Protein AF-A0A7S0L5G9-F1 (afdb_monomer_lite)

pLDDT: mean 94.6, std 4.9, range [65.31, 98.62]

Secondary structure (DSSP, 8-state):
---S-TTT---SS-BS-EE-----SSTTTTTHHHHHHHHHHHTBSSTT-GGGEESSEEEEEEEEEEEHHHHHS-TTS--GGG--S-EEEETT-TTEEESS--EEEEEEETT-TT---SEEE-SSS-EEEEPPHHHHHHHHHHHHHHHHHTT--HHHHHHHHHHHHTEE-EEEEEEEEE-SSS-EEESS-TTS-----SSEEEE-B-SSSPEE--TT-EEEEEEEEEE-SSTTSPPEEEEEEEEE--

Foldseek 3Di:
DDDDQPLPDADPDAAQADEDDQQAQFGCQSLLLVNLLSSLVGHHPQLQDLRRYVLQWKWKKKFFKQALCLAVAAPPRDFCVPDPFFDWAQLQPLRIFGQFFIDTQAITGSNDPPRDQFFKDRNDFKDKTFGAPVRLVVQLVSQLVVCVVVPHDNVCSNVSSNQRSQWGFFMWMGMKTHRDPPDIDDSADNRSHRDHDPHTTTGDGQDSGTDGHDGGKMKIKTKMWGGHNDSPGGIDIDIDIDIDDD

Sequence (246 aa):
VLEGFSTAISLEEKADLVLAEIVGSVASEEGLYATLRDAQARLVKRPHDPSSYIPRGCQTLAAPASYALHYSLGPPAYDWSKLKEPLRLNCRDQTAALLADPLLIEDISFSSPDLPASGRFAPSGALAFTVSGERVSANAALYRRELLKEGAPIAEARATSEGAASSFSGLALWPRLILDDELAVESRGRLGEAEKSHWQTVLPLMAERPVQVGAGDLIRVEPLVELGERVSAPAKYSLTGVISSR

Radius of gyration: 20.21 Å; chains: 1; bounding box: 46×37×63 Å

Structure (mmCIF, N/CA/C/O backbone):
data_AF-A0A7S0L5G9-F1
#
_entry.id   AF-A0A7S0L5G9-F1
#
loop_
_atom_site.group_PDB
_atom_site.id
_atom_site.type_symbol
_atom_site.label_atom_id
_atom_site.label_alt_id
_atom_site.label_comp_id
_atom_site.label_asym_id
_atom_site.label_entity_id
_atom_site.label_seq_id
_atom_site.pdbx_PDB_ins_code
_atom_site.Cartn_x
_atom_site.Cartn_y
_atom_site.Cartn_z
_atom_site.occupancy
_atom_site.B_iso_or_equiv
_atom_site.auth_seq_id
_atom_site.auth_comp_id
_atom_site.auth_asym_id
_atom_site.auth_atom_id
_atom_site.pdbx_PDB_model_num
ATOM 1 N N . VAL A 1 1 ? 1.893 4.959 34.031 1.00 90.12 1 VAL A N 1
ATOM 2 C CA . VAL A 1 1 ? 2.242 4.017 32.943 1.00 90.12 1 VAL A CA 1
ATOM 3 C C . VAL A 1 1 ? 1.645 2.676 33.315 1.00 90.12 1 VAL A C 1
ATOM 5 O O . VAL A 1 1 ? 1.801 2.285 34.463 1.00 90.12 1 VAL A O 1
ATOM 8 N N . LEU A 1 2 ? 0.910 2.043 32.402 1.00 93.75 2 LEU A N 1
ATOM 9 C CA . LEU A 1 2 ? 0.406 0.679 32.565 1.00 93.75 2 LEU A CA 1
ATOM 10 C C . LEU A 1 2 ? 1.235 -0.216 31.644 1.00 93.75 2 LEU A C 1
ATOM 12 O O . LEU A 1 2 ? 1.386 0.111 30.468 1.00 93.75 2 LEU A O 1
ATOM 16 N N . GLU A 1 3 ? 1.805 -1.290 32.177 1.00 94.38 3 GLU A N 1
ATOM 17 C CA . GLU A 1 3 ? 2.661 -2.201 31.414 1.00 94.38 3 GLU A CA 1
ATOM 18 C C . GLU A 1 3 ? 1.860 -3.404 30.899 1.00 94.38 3 GLU A C 1
ATOM 20 O O . GLU A 1 3 ? 1.012 -3.946 31.609 1.00 94.38 3 GLU A O 1
ATOM 25 N N . GLY A 1 4 ? 2.146 -3.834 29.667 1.00 91.31 4 GLY A N 1
ATOM 26 C CA . GLY A 1 4 ? 1.506 -4.982 29.020 1.00 91.31 4 GLY A CA 1
ATOM 27 C C . GLY A 1 4 ? 0.709 -4.621 27.764 1.00 91.31 4 GLY A C 1
ATOM 28 O O . GLY A 1 4 ? 0.719 -3.484 27.297 1.00 91.31 4 GLY A O 1
ATOM 29 N N . PHE A 1 5 ? 0.027 -5.617 27.193 1.00 91.12 5 PHE A N 1
ATOM 30 C CA . PHE A 1 5 ? -0.825 -5.426 26.017 1.00 91.12 5 PHE A CA 1
ATOM 31 C C . PHE A 1 5 ? -2.090 -4.645 26.381 1.00 91.12 5 PHE A C 1
ATOM 33 O O . PHE A 1 5 ? -2.758 -4.977 27.362 1.00 91.12 5 PHE A O 1
ATOM 40 N N . SER A 1 6 ? -2.488 -3.681 25.546 1.00 92.94 6 SER A N 1
ATOM 41 C CA . SER A 1 6 ? -3.751 -2.938 25.705 1.00 92.94 6 SER A CA 1
ATOM 42 C C . SER A 1 6 ? -4.973 -3.867 25.814 1.00 92.94 6 SER A C 1
ATOM 44 O O . SER A 1 6 ? -5.919 -3.599 26.556 1.00 92.94 6 SER A O 1
ATOM 46 N N . THR A 1 7 ? -4.901 -5.029 25.165 1.00 91.56 7 THR A N 1
ATOM 47 C CA . THR A 1 7 ? -5.933 -6.072 25.184 1.00 91.56 7 THR A CA 1
ATOM 48 C C . THR A 1 7 ? -6.021 -6.858 26.491 1.00 91.56 7 THR A C 1
ATOM 50 O O . THR A 1 7 ? -6.944 -7.646 26.672 1.00 91.56 7 THR A O 1
ATOM 53 N N . ALA A 1 8 ? -5.063 -6.676 27.400 1.00 92.56 8 ALA A N 1
ATOM 54 C CA . ALA A 1 8 ? -4.992 -7.364 28.687 1.00 92.56 8 ALA A CA 1
ATOM 55 C C . ALA A 1 8 ? -5.116 -6.416 29.891 1.00 92.56 8 ALA A C 1
ATOM 57 O O . ALA A 1 8 ? -5.329 -6.884 31.008 1.00 92.56 8 ALA A O 1
ATOM 58 N N . ILE A 1 9 ? -4.997 -5.101 29.685 1.00 93.94 9 ILE A N 1
ATOM 59 C CA . ILE A 1 9 ? -5.156 -4.114 30.758 1.00 93.94 9 ILE A CA 1
ATOM 60 C C . ILE A 1 9 ? -6.626 -3.735 30.973 1.00 93.94 9 ILE A C 1
ATOM 62 O O . ILE A 1 9 ? -7.488 -3.898 30.100 1.00 93.94 9 ILE A O 1
ATOM 66 N N . SER A 1 10 ? -6.888 -3.147 32.136 1.00 94.50 10 SER A N 1
ATOM 67 C CA . SER A 1 10 ? -8.126 -2.451 32.480 1.00 94.50 10 SER A CA 1
ATOM 68 C C . SER A 1 10 ? -7.821 -1.009 32.878 1.00 94.50 10 SER A C 1
ATOM 70 O O . SER A 1 10 ? -6.751 -0.729 33.417 1.00 94.50 10 SER A O 1
ATOM 72 N N . LEU A 1 11 ? -8.778 -0.113 32.653 1.00 96.31 11 LEU A N 1
ATOM 73 C CA . LEU A 1 11 ? -8.744 1.255 33.168 1.00 96.31 11 LEU A CA 1
ATOM 74 C C . LEU A 1 11 ? -9.780 1.391 34.288 1.00 96.31 11 LEU A C 1
ATOM 76 O O . LEU A 1 11 ? -10.832 0.757 34.219 1.00 96.31 11 LEU A O 1
ATOM 80 N N . GLU A 1 12 ? -9.491 2.213 35.298 1.00 96.06 12 GLU A N 1
ATOM 81 C CA . GLU A 1 12 ? -10.464 2.553 36.351 1.00 96.06 12 GLU A CA 1
ATOM 82 C C . GLU A 1 12 ? -11.665 3.308 35.765 1.00 96.06 12 GLU A C 1
ATOM 84 O O . GLU A 1 12 ? -12.812 3.049 36.123 1.00 96.06 12 GLU A O 1
ATOM 89 N N . GLU A 1 13 ? -11.394 4.179 34.790 1.00 97.25 13 GLU A N 1
ATOM 90 C CA . GLU A 1 13 ? -12.388 4.899 34.003 1.00 97.25 13 GLU A CA 1
ATOM 91 C C . GLU A 1 13 ? -12.083 4.755 32.509 1.00 97.25 13 GLU A C 1
ATOM 93 O O . GLU A 1 13 ? -10.924 4.727 32.088 1.00 97.25 13 GLU A O 1
ATOM 98 N N . LYS A 1 14 ? -13.129 4.673 31.680 1.00 98.25 14 LYS A N 1
ATOM 99 C CA . LYS A 1 14 ? -12.965 4.653 30.222 1.00 98.25 14 LYS A CA 1
ATOM 100 C C . LYS A 1 14 ? -12.393 5.986 29.726 1.00 98.25 14 LYS A C 1
ATOM 102 O O . LYS A 1 14 ? -12.833 7.047 30.158 1.00 98.25 14 LYS A O 1
ATOM 107 N N . ALA A 1 15 ? -11.479 5.922 28.764 1.00 98.25 15 ALA A N 1
ATOM 108 C CA . ALA A 1 15 ? -10.825 7.078 28.168 1.00 98.25 15 ALA A CA 1
ATOM 109 C C . ALA A 1 15 ? -11.778 7.901 27.284 1.00 98.25 15 ALA A C 1
ATOM 111 O O . ALA A 1 15 ? -12.609 7.354 26.550 1.00 98.25 15 ALA A O 1
ATOM 112 N N . ASP A 1 16 ? -11.619 9.226 27.320 1.00 98.31 16 ASP A N 1
ATOM 113 C CA . ASP A 1 16 ? -12.298 10.159 26.411 1.00 98.31 16 ASP A CA 1
ATOM 114 C C . ASP A 1 16 ? -11.626 10.246 25.030 1.00 98.31 16 ASP A C 1
ATOM 116 O O . ASP A 1 16 ? -12.309 10.536 24.044 1.00 98.31 16 ASP A O 1
ATOM 120 N N . LEU A 1 17 ? -10.314 9.990 24.969 1.00 98.06 17 LEU A N 1
ATOM 121 C CA . LEU A 1 17 ? -9.474 10.087 23.775 1.00 98.06 17 LEU A CA 1
ATOM 122 C C . LEU A 1 17 ? -8.494 8.908 23.702 1.00 98.06 17 LEU A C 1
ATOM 124 O O . LEU A 1 17 ? -7.828 8.586 24.687 1.00 98.06 17 LEU A O 1
ATOM 128 N N . VAL A 1 18 ? -8.371 8.315 22.517 1.00 97.56 18 VAL A N 1
ATOM 129 C CA . VAL A 1 18 ? -7.367 7.311 22.157 1.00 97.56 18 VAL A CA 1
ATOM 130 C C . VAL A 1 18 ? -6.403 7.921 21.153 1.00 97.56 18 VAL A C 1
ATOM 132 O O . VAL A 1 18 ? -6.802 8.307 20.058 1.00 97.56 18 VAL A O 1
ATOM 135 N N . LEU A 1 19 ? -5.125 7.968 21.519 1.00 97.12 19 LEU A N 1
ATOM 136 C CA . LEU A 1 19 ? -4.029 8.274 20.607 1.00 97.12 19 LEU A CA 1
ATOM 137 C C . LEU A 1 19 ? -3.298 6.965 20.299 1.00 97.12 19 LEU A C 1
ATOM 139 O O . LEU A 1 19 ? -2.766 6.344 21.220 1.00 97.12 19 LEU A O 1
ATOM 143 N N . ALA A 1 20 ? -3.282 6.543 19.036 1.00 93.75 20 ALA A N 1
ATOM 144 C CA . ALA A 1 20 ? -2.654 5.289 18.632 1.00 93.75 20 ALA A CA 1
ATOM 145 C C . ALA A 1 20 ? -1.841 5.458 17.345 1.00 93.75 20 ALA A C 1
ATOM 147 O O . ALA A 1 20 ? -2.360 5.883 16.318 1.00 93.75 20 ALA A O 1
ATOM 148 N N . GLU A 1 21 ? -0.571 5.069 17.406 1.00 92.75 21 GLU A N 1
ATOM 149 C CA . GLU A 1 21 ? 0.280 4.843 16.240 1.00 92.75 21 GLU A CA 1
ATOM 150 C C . GLU A 1 21 ? 0.571 3.336 16.227 1.00 92.75 21 GLU A C 1
ATOM 152 O O . GLU A 1 21 ? 1.400 2.839 16.983 1.00 92.75 21 GLU A O 1
ATOM 157 N N . ILE A 1 22 ? -0.278 2.608 15.504 1.00 92.56 22 ILE A N 1
ATOM 158 C CA . ILE A 1 22 ? -0.252 1.145 15.331 1.00 92.56 22 ILE A CA 1
ATOM 159 C C . ILE A 1 22 ? -0.442 0.802 13.846 1.00 92.56 22 ILE A C 1
ATOM 161 O O . ILE A 1 22 ? -1.035 -0.218 13.491 1.00 92.56 22 ILE A O 1
ATOM 165 N N . VAL A 1 23 ? -0.067 1.746 12.979 1.00 94.44 23 VAL A N 1
ATOM 166 C CA . VAL A 1 23 ? -0.338 1.703 11.546 1.00 94.44 23 VAL A CA 1
ATOM 167 C C . VAL A 1 23 ? 0.889 1.131 10.868 1.00 94.44 23 VAL A C 1
ATOM 169 O O . VAL A 1 23 ? 1.983 1.666 11.011 1.00 94.44 23 VAL A O 1
ATOM 172 N N . GLY A 1 24 ? 0.719 0.060 10.101 1.00 95.31 24 GLY A N 1
ATOM 173 C CA . GLY A 1 24 ? 1.825 -0.488 9.324 1.00 95.31 24 GLY A CA 1
ATOM 174 C C . GLY A 1 24 ? 1.929 0.109 7.922 1.00 95.31 24 GLY A C 1
ATOM 175 O O . GLY A 1 24 ? 1.183 1.004 7.530 1.00 95.31 24 GLY A O 1
ATOM 176 N N . SER A 1 25 ? 2.852 -0.425 7.123 1.00 96.50 25 SER A N 1
ATOM 177 C CA . SER A 1 25 ? 3.047 -0.047 5.711 1.00 96.50 25 SER A CA 1
ATOM 178 C C . SER A 1 25 ? 1.904 -0.521 4.794 1.00 96.50 25 SER A C 1
ATOM 180 O O . SER A 1 25 ? 1.736 -0.039 3.678 1.00 96.50 25 SER A O 1
ATOM 182 N N . VAL A 1 26 ? 1.085 -1.444 5.284 1.00 96.94 26 VAL A N 1
ATOM 183 C CA . VAL A 1 26 ? -0.326 -1.595 4.917 1.00 96.94 26 VAL A CA 1
ATOM 184 C C . VAL A 1 26 ? -1.099 -1.258 6.185 1.00 96.94 26 VAL A C 1
ATOM 186 O O . VAL A 1 26 ? -0.776 -1.804 7.235 1.00 96.94 26 VAL A O 1
ATOM 189 N N . ALA A 1 27 ? -2.067 -0.344 6.131 1.00 96.31 27 ALA A N 1
ATOM 190 C CA . ALA A 1 27 ? -2.575 0.346 7.316 1.00 96.31 27 ALA A CA 1
ATOM 191 C C . ALA A 1 27 ? -2.961 -0.599 8.462 1.00 96.31 27 ALA A C 1
ATOM 193 O O . ALA A 1 27 ? -2.636 -0.325 9.616 1.00 96.31 27 ALA A O 1
ATOM 194 N N . SER A 1 28 ? -3.604 -1.730 8.154 1.00 95.00 28 SER A N 1
ATOM 195 C CA . SER A 1 28 ? -4.049 -2.682 9.171 1.00 95.00 28 SER A CA 1
ATOM 196 C C . SER A 1 28 ? -3.080 -3.827 9.499 1.00 95.00 28 SER A C 1
ATOM 198 O O . SER A 1 28 ? -3.386 -4.635 10.381 1.00 95.00 28 SER A O 1
ATOM 200 N N . GLU A 1 29 ? -1.907 -3.915 8.851 1.00 92.88 29 GLU A N 1
ATOM 201 C CA . GLU A 1 29 ? -1.001 -5.077 8.966 1.00 92.88 29 GLU A CA 1
ATOM 202 C C . GLU A 1 29 ? -0.453 -5.312 10.380 1.00 92.88 29 GLU A C 1
ATOM 204 O O . GLU A 1 29 ? -0.154 -6.454 10.726 1.00 92.88 29 GLU A O 1
ATOM 209 N N . GLU A 1 30 ? -0.403 -4.277 11.223 1.00 91.06 30 GLU A N 1
ATOM 210 C CA . GLU A 1 30 ? 0.115 -4.343 12.599 1.00 91.06 30 GLU A CA 1
ATOM 211 C C . GLU A 1 30 ? -0.981 -4.560 13.663 1.00 91.06 30 GLU A C 1
ATOM 213 O O . GLU A 1 30 ? -0.848 -4.183 14.824 1.00 91.06 30 GLU A O 1
ATOM 218 N N . GLY A 1 31 ? -2.087 -5.214 13.290 1.00 91.25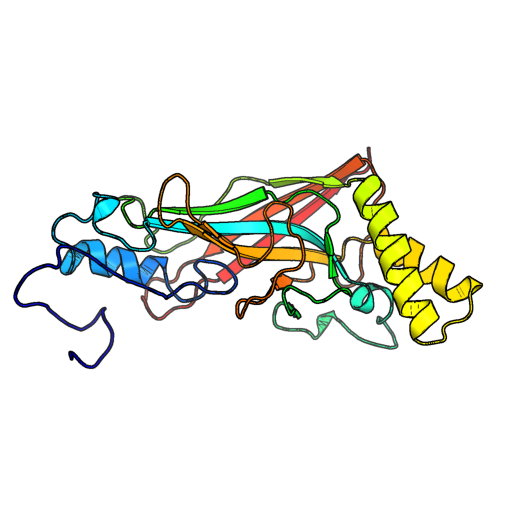 31 GLY A N 1
ATOM 219 C CA . GLY A 1 31 ? -3.130 -5.621 14.243 1.00 91.25 31 GLY A CA 1
ATOM 220 C C . GLY A 1 31 ? -4.115 -4.508 14.612 1.00 91.25 31 GLY A C 1
ATOM 221 O O . GLY A 1 31 ? -4.792 -4.589 15.644 1.00 91.25 31 GLY A O 1
ATOM 222 N N . LEU A 1 32 ? -4.229 -3.489 13.757 1.00 94.12 32 LEU A N 1
ATOM 223 C CA . LEU A 1 32 ? -5.091 -2.321 13.942 1.00 94.12 32 LEU A CA 1
ATOM 224 C C . LEU A 1 32 ? -6.546 -2.710 14.241 1.00 94.12 32 LEU A C 1
ATOM 226 O O . LEU A 1 32 ? -7.103 -2.261 15.243 1.00 94.12 32 LEU A O 1
ATOM 230 N N . TYR A 1 33 ? -7.148 -3.586 13.425 1.00 94.38 33 TYR A N 1
ATOM 231 C CA . TYR A 1 33 ? -8.549 -3.997 13.594 1.00 94.38 33 TYR A CA 1
ATOM 232 C C . TYR A 1 33 ? -8.817 -4.595 14.976 1.00 94.38 33 TYR A C 1
ATOM 234 O O . TYR A 1 33 ? -9.762 -4.207 15.662 1.00 94.38 33 TYR A O 1
ATOM 242 N N . ALA A 1 34 ? -7.971 -5.536 15.395 1.00 92.31 34 ALA A N 1
ATOM 243 C CA . ALA A 1 34 ? -8.151 -6.245 16.651 1.00 92.31 34 ALA A CA 1
ATOM 244 C C . ALA A 1 34 ? -7.932 -5.318 17.857 1.00 92.31 34 ALA A C 1
ATOM 246 O O . ALA A 1 34 ? -8.710 -5.358 18.810 1.00 92.31 34 ALA A O 1
ATOM 247 N N . THR A 1 35 ? -6.922 -4.448 17.780 1.00 93.19 35 THR A N 1
ATOM 248 C CA . THR A 1 35 ? -6.577 -3.500 18.844 1.00 93.19 35 THR A CA 1
ATOM 249 C C . THR A 1 35 ? -7.672 -2.457 19.049 1.00 93.19 35 THR A C 1
ATOM 251 O O . THR A 1 35 ? -8.091 -2.210 20.179 1.00 93.19 35 THR A O 1
ATOM 254 N N . LEU A 1 36 ? -8.182 -1.861 17.969 1.00 95.44 36 LEU A N 1
ATOM 255 C CA . LEU A 1 36 ? -9.208 -0.827 18.080 1.00 95.44 36 LEU A CA 1
ATOM 256 C C . LEU A 1 36 ? -10.566 -1.376 18.470 1.00 95.44 36 LEU A C 1
ATOM 258 O O . LEU A 1 36 ? -11.245 -0.757 19.284 1.00 95.44 36 LEU A O 1
ATOM 262 N N . ARG A 1 37 ? -10.954 -2.541 17.949 1.00 94.56 37 ARG A N 1
ATOM 263 C CA . ARG A 1 37 ? -12.208 -3.180 18.353 1.00 94.56 37 ARG A CA 1
ATOM 264 C C . ARG A 1 37 ? -12.207 -3.510 19.845 1.00 94.56 37 ARG A C 1
ATOM 266 O O . ARG A 1 37 ? -13.195 -3.283 20.540 1.00 94.56 37 ARG A O 1
ATOM 273 N N . ASP A 1 38 ? -11.091 -4.030 20.348 1.00 94.62 38 ASP A N 1
ATOM 274 C CA . ASP A 1 38 ? -10.930 -4.297 21.774 1.00 94.62 38 ASP A CA 1
ATOM 275 C C . ASP A 1 38 ? -11.008 -3.004 22.612 1.00 94.62 38 ASP A C 1
ATOM 277 O O . ASP A 1 38 ? -11.754 -2.939 23.598 1.00 94.62 38 ASP A O 1
ATOM 281 N N . ALA A 1 39 ? -10.329 -1.939 22.172 1.00 95.75 39 ALA A N 1
ATOM 282 C CA . ALA A 1 39 ? -10.401 -0.634 22.820 1.00 95.75 39 ALA A CA 1
ATOM 283 C C . ALA A 1 39 ? -11.828 -0.054 22.809 1.00 95.75 39 ALA A C 1
ATOM 285 O O . ALA A 1 39 ? -12.306 0.395 23.852 1.00 95.75 39 ALA A O 1
ATOM 286 N N . GLN A 1 40 ? -12.538 -0.107 21.676 1.00 96.81 40 GLN A N 1
ATOM 287 C CA . GLN A 1 40 ? -13.934 0.328 21.552 1.00 96.81 40 GLN A CA 1
ATOM 288 C C . GLN A 1 40 ? -14.831 -0.366 22.585 1.00 96.81 40 GLN A C 1
ATOM 290 O O . GLN A 1 40 ? -15.610 0.287 23.282 1.00 96.81 40 GLN A O 1
ATOM 295 N N . ALA A 1 41 ? -14.692 -1.686 22.724 1.00 95.50 41 ALA A N 1
ATOM 296 C CA . ALA A 1 41 ? -15.521 -2.468 23.631 1.00 95.50 41 ALA A CA 1
ATOM 297 C C . ALA A 1 41 ? -15.264 -2.111 25.107 1.00 95.50 41 ALA A C 1
ATOM 299 O O . ALA A 1 41 ? -16.203 -1.914 25.891 1.00 95.50 41 ALA A O 1
ATOM 300 N N . ARG A 1 42 ? -13.990 -2.012 25.505 1.00 96.56 42 ARG A N 1
ATOM 301 C CA . ARG A 1 42 ? -13.614 -2.013 26.928 1.00 96.56 42 ARG A CA 1
ATOM 302 C C . ARG A 1 42 ? -13.084 -0.685 27.446 1.00 96.56 42 ARG A C 1
ATOM 304 O O . ARG A 1 42 ? -13.313 -0.376 28.611 1.00 96.56 42 ARG A O 1
ATOM 311 N N . LEU A 1 43 ? -12.399 0.093 26.615 1.00 97.56 43 LEU A N 1
ATOM 312 C CA . LEU A 1 43 ? -11.530 1.180 27.071 1.00 97.56 43 LEU A CA 1
ATOM 313 C C . LEU A 1 43 ? -12.039 2.580 26.706 1.00 97.56 43 LEU A C 1
ATOM 315 O O . LEU A 1 43 ? -11.659 3.525 27.385 1.00 97.56 43 LEU A O 1
ATOM 319 N N . VAL A 1 44 ? -12.904 2.738 25.697 1.00 98.31 44 VAL A N 1
ATOM 320 C CA . VAL A 1 44 ? -13.333 4.062 25.194 1.00 98.31 44 VAL A CA 1
ATOM 321 C C . VAL A 1 44 ? -14.748 4.421 25.636 1.00 98.31 44 VAL A C 1
ATOM 323 O O . VAL A 1 44 ? -15.675 3.616 25.523 1.00 98.31 44 VAL A O 1
ATOM 326 N N . LYS A 1 45 ? -14.927 5.646 26.142 1.00 98.44 45 LYS A N 1
ATOM 327 C CA . LYS A 1 45 ? -16.206 6.148 26.668 1.00 98.44 45 LYS A CA 1
ATOM 328 C C . LYS A 1 45 ? -17.233 6.427 25.568 1.00 98.44 45 LYS A C 1
ATOM 330 O O . LYS A 1 45 ? -18.408 6.120 25.752 1.00 98.44 45 LYS A O 1
ATOM 335 N N . ARG A 1 46 ? -16.791 6.988 24.436 1.00 98.31 46 ARG A N 1
ATOM 336 C CA . ARG A 1 46 ? -17.604 7.283 23.241 1.00 98.31 46 ARG A CA 1
ATOM 337 C C . ARG A 1 46 ? -17.014 6.569 22.013 1.00 98.31 46 ARG A C 1
ATOM 339 O O . ARG A 1 46 ? -16.435 7.214 21.148 1.00 98.31 46 ARG A O 1
ATOM 346 N N . PRO A 1 47 ? -17.122 5.232 21.927 1.00 98.06 47 PRO A N 1
ATOM 347 C CA . PRO A 1 47 ? -16.382 4.452 20.931 1.00 98.06 47 PRO A CA 1
ATOM 348 C C . PRO A 1 47 ? -16.812 4.699 19.476 1.00 98.06 47 PRO A C 1
ATOM 350 O O . PRO A 1 47 ? -16.096 4.333 18.553 1.00 98.06 47 PRO A O 1
ATOM 353 N N . HIS A 1 48 ? -17.972 5.322 19.265 1.00 97.88 48 HIS A N 1
ATOM 354 C CA . HIS A 1 48 ? -18.515 5.625 17.937 1.00 97.88 48 HIS A CA 1
ATOM 355 C C . HIS A 1 48 ? -18.475 7.121 17.602 1.00 97.88 48 HIS A C 1
ATOM 357 O O . HIS A 1 48 ? -19.133 7.570 16.670 1.00 97.88 48 HIS A O 1
ATOM 363 N N . ASP A 1 49 ? -17.713 7.897 18.374 1.00 97.75 49 ASP A N 1
ATOM 364 C CA . ASP A 1 49 ? -17.452 9.310 18.124 1.00 97.75 49 ASP A CA 1
ATOM 365 C C . ASP A 1 49 ? -16.055 9.454 17.494 1.00 97.75 49 ASP A C 1
ATOM 367 O O . ASP A 1 49 ? -15.063 9.129 18.153 1.00 97.75 49 ASP A O 1
ATOM 371 N N . PRO A 1 50 ? -15.927 9.935 16.241 1.00 96.38 50 PRO A N 1
ATOM 372 C CA . PRO A 1 50 ? -14.625 10.147 15.609 1.00 96.38 50 PRO A CA 1
ATOM 373 C C . PRO A 1 50 ? -13.688 11.048 16.423 1.00 96.38 50 PRO A C 1
ATOM 375 O O . PRO A 1 50 ? -12.474 10.881 16.352 1.00 96.38 50 PRO A O 1
ATOM 378 N N . SER A 1 51 ? -14.224 11.976 17.226 1.00 96.56 51 SER A N 1
ATOM 379 C CA . SER A 1 51 ? -13.416 12.868 18.068 1.00 96.56 51 SER A CA 1
ATOM 380 C C . SER A 1 51 ? -12.733 12.159 19.244 1.00 96.56 51 SER A C 1
ATOM 382 O O . SER A 1 51 ? -11.839 12.730 19.867 1.00 96.56 51 SER A O 1
ATOM 384 N N . SER A 1 52 ? -13.101 10.906 19.530 1.00 98.06 52 SER A N 1
ATOM 385 C CA . SER A 1 52 ? -12.428 10.071 20.527 1.00 98.06 52 SER A CA 1
ATOM 386 C C . SER A 1 52 ? -11.142 9.415 20.016 1.00 98.06 52 SER A C 1
ATOM 388 O O . SER A 1 52 ? -10.517 8.683 20.783 1.00 98.06 52 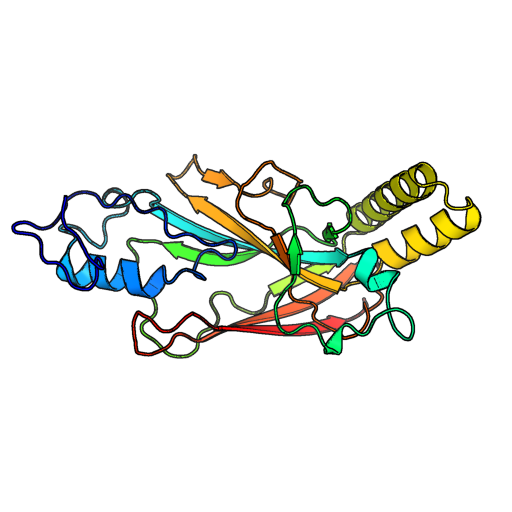SER A O 1
ATOM 390 N N . TYR A 1 53 ? -10.711 9.675 18.776 1.00 98.06 53 TYR A N 1
ATOM 391 C CA . TYR A 1 53 ? -9.570 8.996 18.159 1.00 98.06 53 TYR A CA 1
ATOM 392 C C . TYR A 1 53 ? -8.616 9.956 17.443 1.00 98.06 53 TYR A C 1
ATOM 394 O O . TYR A 1 53 ? -9.037 10.828 16.684 1.00 98.06 53 TYR A O 1
ATOM 402 N N . ILE A 1 54 ? -7.314 9.746 17.647 1.00 97.38 54 ILE A N 1
ATOM 403 C CA . ILE A 1 54 ? -6.239 10.314 16.831 1.00 97.38 54 ILE A CA 1
ATOM 404 C C . ILE A 1 54 ? -5.293 9.163 16.429 1.00 97.38 54 ILE A C 1
ATOM 406 O O . ILE A 1 54 ? -4.682 8.555 17.314 1.00 97.38 54 ILE A O 1
ATOM 410 N N . PRO A 1 55 ? -5.139 8.860 15.126 1.00 97.62 55 PRO A N 1
ATOM 411 C CA . PRO A 1 55 ? -5.917 9.396 14.002 1.00 97.62 55 PRO A CA 1
ATOM 412 C C . PRO A 1 55 ? -7.408 9.002 14.086 1.00 97.62 55 PRO A C 1
ATOM 414 O O . PRO A 1 55 ? -7.763 8.061 14.792 1.00 97.62 55 PRO A O 1
ATOM 417 N N . ARG A 1 56 ? -8.286 9.698 13.347 1.00 97.31 56 ARG A N 1
ATOM 418 C CA . ARG A 1 56 ? -9.710 9.319 13.197 1.00 97.31 56 ARG A CA 1
ATOM 419 C C . ARG A 1 56 ? -9.875 8.016 12.419 1.00 97.31 56 ARG A C 1
ATOM 421 O O . ARG A 1 56 ? -10.847 7.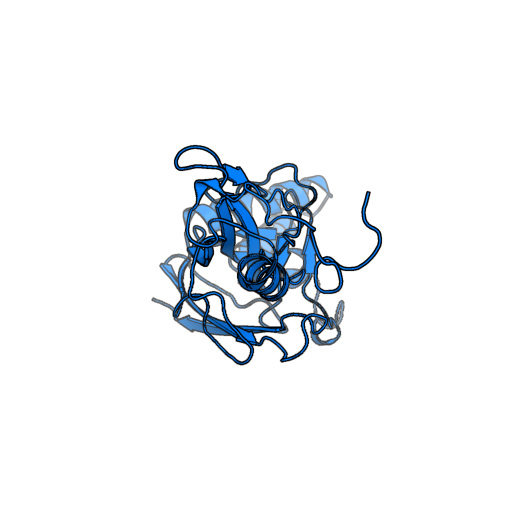283 12.602 1.00 97.31 56 ARG A O 1
ATOM 428 N N . GLY A 1 57 ? -8.941 7.760 11.514 1.00 97.19 57 GLY A N 1
ATOM 429 C CA . GLY A 1 57 ? -8.945 6.598 10.652 1.00 97.19 57 GLY A CA 1
ATOM 430 C C . GLY A 1 57 ? -7.638 6.447 9.897 1.00 97.19 57 GLY A C 1
ATOM 431 O O . GLY A 1 57 ? -6.780 7.330 9.916 1.00 97.19 57 GLY A O 1
ATOM 432 N N . CYS A 1 58 ? -7.486 5.313 9.233 1.00 97.31 58 CYS A N 1
ATOM 433 C CA . CYS A 1 58 ? -6.334 5.011 8.400 1.00 97.31 58 CYS A CA 1
ATOM 434 C C . CYS A 1 58 ? -6.791 4.399 7.085 1.00 97.31 58 CYS A C 1
ATOM 436 O O . CYS A 1 58 ? -7.814 3.726 7.012 1.00 97.31 58 CYS A O 1
ATOM 438 N N . GLN A 1 59 ? -6.000 4.626 6.053 1.00 97.62 59 GLN A N 1
ATOM 439 C CA . GLN A 1 59 ? -6.260 4.204 4.695 1.00 97.62 59 GLN A CA 1
ATOM 440 C C . GLN A 1 59 ? -5.050 3.451 4.164 1.00 97.62 59 GLN A C 1
ATOM 442 O O . GLN A 1 59 ? -3.916 3.847 4.431 1.00 97.62 59 GLN A O 1
ATOM 447 N N . THR A 1 60 ? -5.287 2.417 3.367 1.00 98.19 60 THR A N 1
ATOM 448 C CA . THR A 1 60 ? -4.256 1.843 2.499 1.00 98.19 60 THR A CA 1
ATOM 449 C C . THR A 1 60 ? -4.587 2.261 1.075 1.00 98.19 60 THR A C 1
ATOM 451 O O . THR A 1 60 ? -5.701 2.025 0.598 1.00 98.19 60 THR A O 1
ATOM 454 N N . LEU A 1 61 ? -3.628 2.880 0.390 1.00 98.19 61 LEU A N 1
ATOM 455 C CA . LEU A 1 61 ? -3.706 3.159 -1.040 1.00 98.19 61 LEU A CA 1
ATOM 456 C C . LEU A 1 61 ? -2.941 2.097 -1.822 1.00 98.19 61 LEU A C 1
ATOM 458 O O . LEU A 1 61 ? -1.979 1.514 -1.324 1.00 98.19 61 LEU A O 1
ATOM 462 N N . ALA A 1 62 ? -3.376 1.871 -3.056 1.00 98.19 62 ALA A N 1
ATOM 463 C CA . ALA A 1 62 ? -2.822 0.873 -3.946 1.00 98.19 62 ALA A CA 1
ATOM 464 C C . ALA A 1 62 ? -2.681 1.408 -5.371 1.00 98.19 62 ALA A C 1
ATOM 466 O O . ALA A 1 62 ? -3.595 2.055 -5.876 1.00 98.19 62 ALA A O 1
ATOM 467 N N . ALA A 1 63 ? -1.585 1.084 -6.054 1.00 98.50 63 ALA A N 1
ATOM 468 C CA . ALA A 1 63 ? -1.431 1.344 -7.484 1.00 98.50 63 ALA A CA 1
ATOM 469 C C . ALA A 1 63 ? -0.602 0.243 -8.164 1.00 98.50 63 ALA A C 1
ATOM 471 O O . ALA A 1 63 ? 0.353 -0.261 -7.567 1.00 98.50 63 ALA A O 1
ATOM 472 N N . PRO A 1 64 ? -0.918 -0.141 -9.415 1.00 98.50 64 PRO A N 1
ATOM 473 C CA . PRO A 1 64 ? -0.085 -1.063 -10.173 1.00 98.50 64 PRO A CA 1
ATOM 474 C C . PRO A 1 64 ? 1.295 -0.444 -10.381 1.00 98.50 64 PRO A C 1
ATOM 476 O O . PRO A 1 64 ? 1.403 0.743 -10.691 1.00 98.50 64 PRO A O 1
ATOM 479 N N . ALA A 1 65 ? 2.344 -1.242 -10.222 1.00 98.31 65 ALA A N 1
ATOM 480 C CA . ALA A 1 65 ? 3.715 -0.765 -10.272 1.00 98.31 65 ALA A CA 1
ATOM 481 C C . ALA A 1 65 ? 4.571 -1.562 -11.257 1.00 98.31 65 ALA A C 1
ATOM 483 O O . ALA A 1 65 ? 4.470 -2.788 -11.371 1.00 98.31 65 ALA A O 1
ATOM 484 N N . SER A 1 66 ? 5.456 -0.832 -11.924 1.00 98.06 66 SER A N 1
ATOM 485 C CA . SER A 1 66 ? 6.650 -1.346 -12.578 1.00 98.06 66 SER A CA 1
ATOM 486 C C . SER A 1 66 ? 7.792 -1.362 -11.570 1.00 98.06 66 SER A C 1
ATOM 488 O O . SER A 1 66 ? 8.010 -0.372 -10.871 1.00 98.06 66 SER A O 1
ATOM 490 N N . TYR A 1 67 ? 8.550 -2.456 -11.525 1.00 97.38 67 TYR A N 1
ATOM 491 C CA . TYR A 1 67 ? 9.763 -2.562 -10.724 1.00 97.38 67 TYR A CA 1
ATOM 492 C C . TYR A 1 67 ? 10.943 -2.973 -11.607 1.00 97.38 67 TYR A C 1
ATOM 494 O O . TYR A 1 67 ? 11.032 -4.109 -12.078 1.00 97.38 67 TYR A O 1
ATOM 502 N N . ALA A 1 68 ? 11.864 -2.035 -11.834 1.00 95.62 68 ALA A N 1
ATOM 503 C CA . ALA A 1 68 ? 12.942 -2.172 -12.812 1.00 95.62 68 ALA A CA 1
ATOM 504 C C . ALA A 1 68 ? 13.864 -3.371 -12.534 1.00 95.62 68 ALA A C 1
ATOM 506 O O . ALA A 1 68 ? 14.342 -4.011 -13.474 1.00 95.62 68 ALA A O 1
ATOM 507 N N . LEU A 1 69 ? 14.084 -3.717 -11.259 1.00 94.12 69 LEU A N 1
ATOM 508 C CA . LEU A 1 69 ? 14.889 -4.884 -10.893 1.00 94.12 69 LEU A CA 1
ATOM 509 C C . LEU A 1 69 ? 14.161 -6.202 -11.166 1.00 94.12 69 LEU A C 1
ATOM 511 O O . LEU A 1 69 ? 14.807 -7.139 -11.614 1.00 94.12 69 LEU A O 1
ATOM 515 N N . HIS A 1 70 ? 12.839 -6.2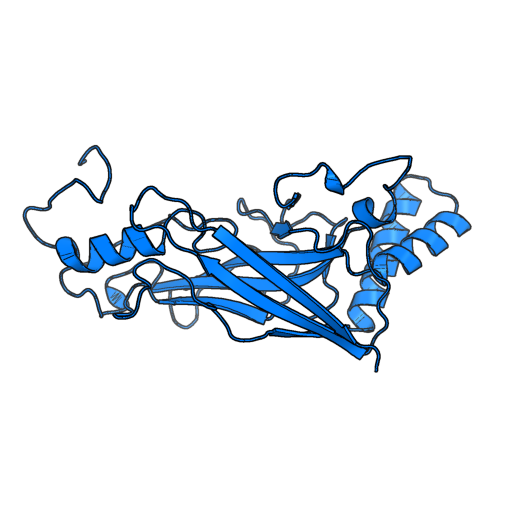78 -10.986 1.00 94.75 70 HIS A N 1
ATOM 516 C CA . HIS A 1 70 ? 12.066 -7.474 -11.353 1.00 94.75 70 HIS A CA 1
ATOM 517 C C . HIS A 1 70 ? 12.028 -7.697 -12.869 1.00 94.75 70 HIS A C 1
ATOM 519 O O . HIS A 1 70 ? 12.028 -8.837 -13.328 1.00 94.75 70 HIS A O 1
ATOM 525 N N . TYR A 1 71 ? 12.071 -6.620 -13.657 1.00 93.50 71 TYR A N 1
ATOM 526 C CA . TYR A 1 71 ? 12.247 -6.711 -15.107 1.00 93.50 71 TYR A CA 1
ATOM 527 C C . TYR A 1 71 ? 13.650 -7.179 -15.503 1.00 93.50 71 TYR A C 1
ATOM 529 O O . TYR A 1 71 ? 13.798 -8.082 -16.328 1.00 93.50 71 TYR A O 1
ATOM 537 N N . SER A 1 72 ? 14.678 -6.572 -14.911 1.00 89.81 72 SER A N 1
ATOM 538 C CA . SER A 1 72 ? 16.068 -6.752 -15.346 1.00 89.81 72 SER A CA 1
ATOM 539 C C . SER A 1 72 ? 16.708 -8.027 -14.799 1.00 89.81 72 SER A C 1
ATOM 541 O O . SER A 1 72 ? 17.508 -8.671 -15.474 1.00 89.81 72 SER A O 1
ATOM 543 N N . LEU A 1 73 ? 16.359 -8.408 -13.573 1.00 84.81 73 LEU A N 1
ATOM 544 C CA . LEU A 1 73 ? 16.836 -9.619 -12.927 1.00 84.81 73 LEU A CA 1
ATOM 545 C C . LEU A 1 73 ? 15.737 -10.660 -13.069 1.00 84.81 73 LEU A C 1
ATOM 547 O O . LEU A 1 73 ? 14.641 -10.479 -12.573 1.00 84.81 73 LEU A O 1
ATOM 551 N N . GLY A 1 74 ? 16.003 -11.768 -13.735 1.00 72.62 74 GLY A N 1
ATOM 552 C CA . GLY A 1 74 ? 15.158 -12.951 -13.638 1.00 72.62 74 GLY A CA 1
ATOM 553 C C . GLY A 1 74 ? 15.883 -14.144 -14.252 1.00 72.62 74 GLY A C 1
ATOM 554 O O . GLY A 1 74 ? 17.071 -14.003 -14.554 1.00 72.62 74 GLY A O 1
ATOM 555 N N . PRO A 1 75 ? 15.252 -15.318 -14.416 1.00 65.31 75 PRO A N 1
ATOM 556 C CA . PRO A 1 75 ? 15.998 -16.539 -14.698 1.00 65.31 75 PRO A CA 1
ATOM 557 C C . PRO A 1 75 ? 16.891 -16.416 -15.949 1.00 65.31 75 PRO A C 1
ATOM 559 O O . PRO A 1 75 ? 16.421 -15.913 -16.972 1.00 65.31 75 PRO A O 1
ATOM 562 N N . PRO A 1 76 ? 18.172 -16.844 -15.881 1.00 72.69 76 PRO A N 1
ATOM 563 C CA . PRO A 1 76 ? 18.815 -17.551 -14.763 1.00 72.69 76 PRO A CA 1
ATOM 564 C C . PRO A 1 76 ? 19.405 -16.649 -13.658 1.00 72.69 76 PRO A C 1
ATOM 566 O O . PRO A 1 76 ? 19.845 -17.170 -12.639 1.00 72.69 76 PRO A O 1
ATOM 569 N N . ALA A 1 77 ? 19.448 -15.326 -13.838 1.00 80.00 77 ALA A N 1
ATOM 570 C CA . ALA A 1 77 ? 20.153 -14.406 -12.940 1.00 80.00 77 ALA A CA 1
ATOM 571 C C . ALA A 1 77 ? 19.519 -14.301 -11.543 1.00 80.00 77 ALA A C 1
ATOM 573 O O . ALA A 1 77 ? 20.230 -14.140 -10.553 1.00 80.00 77 ALA A O 1
ATOM 574 N N . TYR A 1 78 ? 18.191 -14.402 -11.456 1.00 85.50 78 TYR A N 1
ATOM 575 C CA . TYR A 1 78 ? 17.468 -14.400 -10.188 1.00 85.50 78 TYR A CA 1
ATOM 576 C C . TYR A 1 78 ? 16.150 -15.168 -10.304 1.00 85.50 78 TYR A C 1
ATOM 578 O O . TYR A 1 78 ? 15.498 -15.135 -11.345 1.00 85.50 78 TYR A O 1
ATOM 586 N N . ASP A 1 79 ? 15.754 -15.855 -9.238 1.00 85.25 79 ASP A N 1
ATOM 587 C CA . ASP A 1 79 ? 14.513 -16.626 -9.172 1.00 85.25 79 ASP A CA 1
ATOM 588 C C . ASP A 1 79 ? 13.571 -15.994 -8.141 1.00 85.25 79 ASP A C 1
ATOM 590 O O . ASP A 1 79 ? 13.701 -16.223 -6.937 1.00 85.25 79 ASP A O 1
ATOM 594 N N . TRP A 1 80 ? 12.634 -15.177 -8.629 1.00 88.12 80 TRP A N 1
ATOM 595 C CA . TRP A 1 80 ? 11.674 -14.450 -7.793 1.00 88.12 80 TRP A CA 1
ATOM 596 C C . TRP A 1 80 ? 10.654 -15.355 -7.106 1.00 88.12 80 TRP A C 1
ATOM 598 O O . TRP A 1 80 ? 10.110 -14.955 -6.081 1.00 88.12 80 TRP A O 1
ATOM 608 N N . SER A 1 81 ? 10.445 -16.587 -7.589 1.00 84.31 81 SER A N 1
ATOM 609 C CA . SER A 1 81 ? 9.528 -17.545 -6.950 1.00 84.31 81 SER A CA 1
ATOM 610 C C . SER A 1 81 ? 9.990 -17.961 -5.546 1.00 84.31 81 SER A C 1
ATOM 612 O O . SER A 1 81 ? 9.199 -18.428 -4.728 1.00 84.31 81 SER A O 1
ATOM 614 N N . LYS A 1 82 ? 11.280 -17.763 -5.236 1.00 85.62 82 LYS A N 1
ATOM 615 C CA . LYS A 1 82 ? 11.863 -18.046 -3.917 1.00 85.62 82 LYS A CA 1
ATOM 616 C C . LYS A 1 82 ? 11.614 -16.945 -2.891 1.00 85.62 82 LYS A C 1
ATOM 618 O O . LYS A 1 82 ? 11.888 -17.161 -1.707 1.00 85.62 82 LYS A O 1
ATOM 623 N N . LEU A 1 83 ? 11.121 -15.782 -3.313 1.00 86.00 83 LEU A N 1
ATOM 624 C CA . LEU A 1 83 ? 10.768 -14.701 -2.408 1.00 86.00 83 LEU A CA 1
ATOM 625 C C . LEU A 1 83 ? 9.484 -15.075 -1.651 1.00 86.00 83 LEU A C 1
ATOM 627 O O . LEU A 1 83 ? 8.437 -15.293 -2.251 1.00 86.00 83 LEU A O 1
ATOM 631 N N . LYS A 1 84 ? 9.573 -15.177 -0.320 1.00 79.69 84 LYS A N 1
ATOM 632 C CA . LYS A 1 84 ? 8.447 -15.599 0.536 1.00 79.69 84 LYS A CA 1
ATOM 633 C C . LYS A 1 84 ? 7.582 -14.447 1.050 1.00 79.69 84 LYS A C 1
ATOM 635 O O . LYS A 1 84 ? 6.484 -14.693 1.535 1.00 79.69 84 LYS A O 1
ATOM 640 N N . GLU A 1 85 ? 8.082 -13.220 0.975 1.00 84.25 85 GLU A N 1
ATOM 641 C CA . GLU A 1 85 ? 7.447 -12.018 1.520 1.00 84.25 85 GLU A CA 1
ATOM 642 C C . GLU A 1 85 ? 7.347 -10.937 0.440 1.00 84.25 85 GLU A C 1
ATOM 644 O O . GLU A 1 85 ? 8.157 -10.934 -0.490 1.00 84.25 85 GLU A O 1
ATOM 649 N N . PRO A 1 86 ? 6.379 -10.009 0.528 1.00 94.44 86 PRO A N 1
ATOM 650 C CA . PRO A 1 86 ? 6.357 -8.869 -0.377 1.00 94.44 86 PRO A CA 1
ATOM 651 C C . PRO A 1 86 ? 7.641 -8.048 -0.229 1.00 94.44 86 PRO A C 1
ATOM 653 O O . PRO A 1 86 ? 8.226 -7.955 0.853 1.00 94.44 86 PRO A O 1
ATOM 656 N N . LEU A 1 87 ? 8.063 -7.399 -1.312 1.00 96.25 87 LEU A N 1
ATOM 657 C CA . LEU A 1 87 ? 9.163 -6.447 -1.235 1.00 96.25 87 LEU A CA 1
ATOM 658 C C . LEU A 1 87 ? 8.736 -5.255 -0.377 1.00 96.25 87 LEU A C 1
ATOM 660 O O . LEU A 1 87 ? 7.615 -4.766 -0.501 1.00 96.25 87 LEU A O 1
ATOM 664 N N . ARG A 1 88 ? 9.637 -4.762 0.472 1.00 96.62 88 ARG A N 1
ATOM 665 C CA . ARG A 1 88 ? 9.431 -3.532 1.240 1.00 96.62 88 ARG A CA 1
ATOM 666 C C . ARG A 1 88 ? 10.441 -2.490 0.786 1.00 96.62 88 ARG A C 1
ATOM 668 O O . ARG A 1 88 ? 11.627 -2.574 1.098 1.00 96.62 88 ARG A O 1
ATOM 675 N N . LEU A 1 89 ? 9.964 -1.530 0.007 1.00 96.62 89 LEU A N 1
ATOM 676 C CA . LEU A 1 89 ? 10.787 -0.523 -0.652 1.00 96.62 89 LEU A CA 1
ATOM 677 C C . LEU A 1 89 ? 10.714 0.798 0.111 1.00 96.62 89 LEU A C 1
ATOM 679 O O . LEU A 1 89 ? 9.695 1.129 0.713 1.00 96.62 89 LEU A O 1
ATOM 683 N N . ASN A 1 90 ? 11.784 1.591 0.080 1.00 95.88 90 ASN A N 1
ATOM 684 C CA . ASN A 1 90 ? 11.691 2.963 0.576 1.00 95.88 90 ASN A CA 1
ATOM 685 C C . ASN A 1 90 ? 10.638 3.727 -0.251 1.00 95.88 90 ASN A C 1
ATOM 687 O O . ASN A 1 90 ? 10.591 3.561 -1.467 1.00 95.88 90 ASN A O 1
ATOM 691 N N . CYS A 1 91 ? 9.839 4.612 0.353 1.00 93.25 91 CYS A N 1
ATOM 692 C CA . CYS A 1 91 ? 8.871 5.418 -0.408 1.00 93.25 91 CYS A CA 1
ATOM 693 C C . CYS A 1 91 ? 9.513 6.300 -1.494 1.00 93.25 91 CYS A C 1
ATOM 695 O O . CYS A 1 91 ? 8.831 6.728 -2.422 1.00 93.25 91 CYS A O 1
ATOM 697 N N . ARG A 1 92 ? 10.830 6.532 -1.421 1.00 93.88 92 ARG A N 1
ATOM 698 C CA . ARG A 1 92 ? 11.618 7.254 -2.430 1.00 93.88 92 ARG A CA 1
ATOM 699 C C . ARG A 1 92 ? 12.390 6.349 -3.386 1.00 93.88 92 ARG A C 1
ATOM 701 O O . ARG A 1 92 ? 13.215 6.854 -4.143 1.00 93.88 92 ARG A O 1
ATOM 708 N N . ASP A 1 93 ? 12.171 5.039 -3.336 1.00 94.12 93 ASP A N 1
ATOM 709 C CA . ASP A 1 93 ? 12.819 4.103 -4.246 1.00 94.12 93 ASP A CA 1
ATOM 710 C C . ASP A 1 93 ? 12.364 4.378 -5.685 1.00 94.12 93 ASP A C 1
ATOM 712 O O . ASP A 1 93 ? 11.207 4.174 -6.044 1.00 94.12 93 ASP A O 1
ATOM 716 N N . GLN A 1 94 ? 13.292 4.872 -6.504 1.00 91.81 94 GLN A N 1
ATOM 717 C CA . GLN A 1 94 ? 13.033 5.245 -7.893 1.00 91.81 94 GLN A CA 1
ATOM 718 C C . GLN A 1 94 ? 13.033 4.046 -8.842 1.00 91.81 94 GLN A C 1
ATOM 720 O O . GLN A 1 94 ? 12.717 4.207 -10.017 1.00 91.81 94 GLN A O 1
ATOM 725 N N . THR A 1 95 ? 13.380 2.849 -8.363 1.00 93.88 95 THR A N 1
ATOM 726 C CA . THR A 1 95 ? 13.328 1.624 -9.167 1.00 93.88 95 THR A CA 1
ATOM 727 C C . THR A 1 95 ? 11.916 1.041 -9.231 1.00 93.88 95 THR A C 1
ATOM 729 O O . THR A 1 95 ? 11.621 0.280 -10.153 1.00 93.88 95 THR A O 1
ATOM 732 N N . ALA A 1 96 ? 11.016 1.445 -8.325 1.00 95.94 96 ALA A N 1
ATOM 733 C CA . ALA A 1 96 ? 9.589 1.143 -8.376 1.00 95.94 96 ALA A CA 1
ATOM 734 C C . ALA A 1 96 ? 8.785 2.390 -8.757 1.00 95.94 96 ALA A C 1
ATOM 736 O O . ALA A 1 96 ? 8.824 3.408 -8.068 1.00 95.94 96 ALA A O 1
ATOM 737 N N . ALA A 1 97 ? 8.035 2.308 -9.852 1.00 96.69 97 ALA A N 1
ATOM 738 C CA . ALA A 1 97 ? 7.251 3.423 -10.359 1.00 96.69 97 ALA A CA 1
ATOM 739 C C . ALA A 1 97 ? 5.823 2.989 -10.693 1.00 96.69 97 ALA A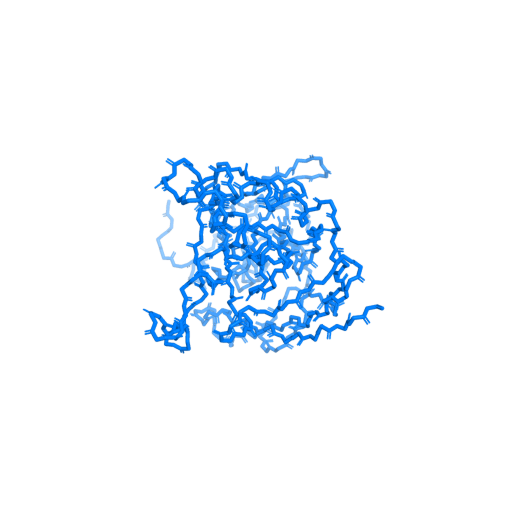 C 1
ATOM 741 O O . ALA A 1 97 ? 5.579 1.861 -11.120 1.00 96.69 97 ALA A O 1
ATOM 742 N N . LEU A 1 98 ? 4.866 3.885 -10.470 1.00 98.25 98 LEU A N 1
ATOM 743 C CA . LEU A 1 98 ? 3.447 3.576 -10.616 1.00 98.25 98 LEU A CA 1
ATOM 744 C C . LEU A 1 98 ? 3.016 3.642 -12.083 1.00 98.25 98 LEU A C 1
ATOM 746 O O . LEU A 1 98 ? 3.478 4.496 -12.837 1.00 98.25 98 LEU A O 1
ATOM 750 N N . LEU A 1 99 ? 2.100 2.759 -12.468 1.00 98.62 99 LEU A N 1
ATOM 751 C CA . LEU A 1 99 ? 1.540 2.638 -13.817 1.00 98.62 99 LEU A CA 1
ATOM 752 C C . LEU A 1 99 ? 0.167 3.312 -13.944 1.00 98.62 99 LEU A C 1
ATOM 754 O O . LEU A 1 99 ? -0.270 3.603 -15.052 1.00 98.62 99 LEU A O 1
ATOM 758 N N . ALA A 1 100 ? -0.509 3.578 -12.827 1.00 98.50 100 ALA A N 1
ATOM 759 C CA . ALA A 1 100 ? -1.801 4.254 -12.768 1.00 98.50 100 ALA A CA 1
ATOM 760 C C . ALA A 1 100 ? -1.895 5.112 -11.499 1.00 98.50 100 ALA A C 1
ATOM 762 O O . ALA A 1 100 ? -1.036 5.024 -10.618 1.00 98.50 100 ALA A O 1
ATOM 763 N N . ASP A 1 101 ? -2.940 5.932 -11.420 1.00 98.19 101 ASP A N 1
ATOM 764 C CA . ASP A 1 101 ? -3.261 6.666 -10.199 1.00 98.19 101 ASP A CA 1
ATOM 765 C C . ASP A 1 101 ? -3.708 5.708 -9.087 1.00 98.19 101 ASP A C 1
ATOM 767 O O . ASP A 1 101 ? -4.302 4.659 -9.374 1.00 98.19 101 ASP A O 1
ATOM 771 N N . PRO A 1 102 ? -3.410 6.041 -7.820 1.00 98.25 102 PRO A N 1
ATOM 772 C CA . PRO A 1 102 ? -3.754 5.179 -6.709 1.00 98.25 102 PRO A CA 1
ATOM 773 C C . PRO A 1 102 ? -5.258 5.123 -6.456 1.00 98.25 102 PRO A C 1
ATOM 775 O O . PRO A 1 102 ? -5.972 6.118 -6.577 1.00 98.25 102 PRO A O 1
ATOM 778 N N . LEU A 1 103 ? -5.717 3.948 -6.036 1.00 98.12 103 LEU A N 1
ATOM 779 C CA . LEU A 1 103 ? -7.065 3.700 -5.541 1.00 98.12 103 LEU A CA 1
ATOM 780 C C . LEU A 1 103 ? -7.009 3.249 -4.082 1.00 98.12 103 LEU A C 1
ATOM 782 O O . LEU A 1 103 ? -5.998 2.731 -3.609 1.00 98.12 103 LEU A O 1
ATOM 786 N N . LEU A 1 104 ? -8.112 3.443 -3.370 1.00 97.31 104 LEU A N 1
ATOM 787 C CA . LEU A 1 104 ? -8.253 3.049 -1.975 1.00 97.31 104 LEU A CA 1
ATOM 788 C C . LEU A 1 104 ? -8.537 1.543 -1.876 1.00 97.31 104 LEU A C 1
ATOM 790 O O . LEU A 1 104 ? -9.495 1.056 -2.477 1.00 97.31 104 LEU A O 1
ATOM 794 N N . ILE A 1 105 ? -7.705 0.808 -1.136 1.00 96.56 105 ILE A N 1
ATOM 795 C CA . ILE A 1 105 ? -7.908 -0.626 -0.864 1.00 96.56 105 ILE A CA 1
ATOM 796 C C . ILE A 1 105 ? -8.475 -0.864 0.537 1.00 96.56 105 ILE A C 1
ATOM 798 O O . ILE A 1 105 ? -9.297 -1.754 0.706 1.00 96.56 105 ILE A O 1
ATOM 802 N N . GLU A 1 106 ? -8.096 -0.048 1.521 1.00 96.69 106 GLU A N 1
ATOM 803 C CA . GLU A 1 106 ? -8.679 -0.065 2.866 1.00 96.69 106 GLU A CA 1
ATOM 804 C C . GLU A 1 106 ? -9.065 1.352 3.277 1.00 96.69 106 GLU A C 1
ATOM 806 O O . GLU A 1 106 ? -8.269 2.272 3.091 1.00 96.69 106 GLU A O 1
ATOM 811 N N . ASP A 1 107 ? -10.249 1.507 3.871 1.00 96.50 107 ASP A N 1
ATOM 812 C CA . ASP A 1 107 ? -10.711 2.744 4.506 1.00 96.50 107 ASP A CA 1
ATOM 813 C C . ASP A 1 107 ? -11.241 2.429 5.905 1.00 96.50 107 ASP A C 1
ATOM 815 O O . ASP A 1 107 ? -12.329 1.874 6.072 1.00 96.50 107 ASP A O 1
ATOM 819 N N . ILE A 1 108 ? -10.429 2.698 6.922 1.00 96.75 108 ILE A N 1
ATOM 820 C CA . ILE A 1 108 ? -10.661 2.216 8.280 1.00 96.75 108 ILE A CA 1
ATOM 821 C C . ILE A 1 108 ? -10.971 3.401 9.179 1.00 96.75 108 ILE A C 1
ATOM 823 O O . ILE A 1 108 ? -10.069 4.124 9.595 1.00 96.75 108 ILE A O 1
ATOM 827 N N . SER A 1 109 ? -12.240 3.566 9.543 1.00 96.81 109 SER A N 1
ATOM 828 C CA . SER A 1 109 ? -12.644 4.516 10.583 1.00 96.81 109 SER A CA 1
ATOM 829 C C . SER A 1 109 ? -12.526 3.881 11.966 1.00 96.81 109 SER A C 1
ATOM 831 O O . SER A 1 109 ? -13.135 2.846 12.237 1.00 96.81 109 SER A O 1
ATOM 833 N N . PHE A 1 110 ? -11.792 4.527 12.875 1.00 97.00 110 PHE A N 1
ATOM 834 C CA . PHE A 1 110 ? -11.552 4.015 14.231 1.00 97.00 110 PHE A CA 1
ATOM 835 C C . PHE A 1 110 ? -12.803 4.075 15.112 1.00 97.00 110 PHE A C 1
ATOM 837 O O . PHE A 1 110 ? -12.864 3.414 16.145 1.00 97.00 110 PHE A O 1
ATOM 844 N N . SER A 1 111 ? -13.809 4.838 14.685 1.00 97.12 111 SER A N 1
ATOM 845 C CA . SER A 1 111 ? -15.117 4.947 15.337 1.00 97.12 111 SER A CA 1
ATOM 846 C C . SER A 1 111 ? -16.180 4.032 14.716 1.00 97.12 111 SER A C 1
ATOM 848 O O . SER A 1 111 ? -17.303 3.957 15.221 1.00 97.12 111 SER A O 1
ATOM 850 N N . SER A 1 112 ? -15.849 3.318 13.633 1.00 96.56 112 SER A N 1
ATOM 851 C CA . SER A 1 112 ? -16.803 2.428 12.970 1.00 96.56 112 SER A CA 1
ATOM 852 C C . SER A 1 112 ? -17.261 1.318 13.924 1.00 96.56 112 SER A C 1
ATOM 854 O O . SER A 1 112 ? -16.406 0.651 14.515 1.00 96.56 112 SER A O 1
ATOM 856 N N . PRO A 1 113 ? -18.578 1.078 14.079 1.00 94.44 113 PRO A N 1
ATOM 857 C CA . PRO A 1 113 ? -19.078 -0.081 14.819 1.00 94.44 113 PRO A CA 1
ATOM 858 C C . PRO A 1 113 ? -18.824 -1.403 14.077 1.00 94.44 113 PRO A C 1
ATOM 860 O O . PRO A 1 113 ? -18.875 -2.467 14.690 1.00 94.44 113 PRO A O 1
ATOM 863 N N . ASP A 1 114 ? -18.514 -1.336 12.780 1.00 92.00 114 ASP A N 1
ATOM 864 C CA . ASP A 1 114 ? -18.410 -2.485 11.880 1.00 92.00 114 ASP A CA 1
ATOM 865 C C . ASP A 1 114 ? -16.955 -2.926 11.646 1.00 92.00 114 ASP A C 1
ATOM 867 O O . ASP A 1 114 ? -16.629 -3.519 10.615 1.00 92.00 114 ASP A O 1
ATOM 871 N N . LEU A 1 115 ? -16.044 -2.633 12.585 1.00 93.50 115 LEU A N 1
ATOM 872 C CA . LEU A 1 115 ? -14.664 -3.109 12.481 1.00 93.50 115 LEU A CA 1
ATOM 873 C C . LEU A 1 115 ? -14.628 -4.651 12.464 1.00 93.50 115 LEU A C 1
ATOM 875 O O . LEU A 1 115 ? -15.161 -5.298 13.374 1.00 93.50 115 LEU A O 1
ATOM 879 N N . PRO A 1 116 ? -13.967 -5.270 11.470 1.00 92.62 116 PRO A N 1
ATOM 880 C CA . PRO A 1 116 ? -14.066 -6.701 11.233 1.00 92.62 116 PRO A CA 1
ATOM 881 C C . PRO A 1 116 ? -13.521 -7.538 12.397 1.00 92.62 116 PRO A C 1
ATOM 883 O O . PRO A 1 116 ? -12.381 -7.384 12.829 1.00 92.62 116 PRO A O 1
ATOM 886 N N . ALA A 1 117 ? -14.377 -8.461 12.847 1.00 89.62 117 ALA A N 1
ATOM 887 C CA . ALA A 1 117 ? -14.196 -9.591 13.765 1.00 89.62 117 ALA A CA 1
ATOM 888 C C . ALA A 1 117 ? -12.895 -10.410 13.623 1.00 89.62 117 ALA A C 1
ATOM 890 O O . ALA A 1 117 ? -11.909 -10.350 14.367 1.00 89.62 117 ALA A O 1
ATOM 891 N N . SER A 1 118 ? -13.031 -11.277 12.642 1.00 92.94 118 SER A N 1
ATOM 892 C CA . SER A 1 118 ? -12.209 -12.392 12.232 1.00 92.94 118 SER A CA 1
ATOM 893 C C . SER A 1 118 ? -12.785 -12.832 10.880 1.00 92.94 118 SER A C 1
ATOM 895 O O . SER A 1 118 ? -13.821 -12.327 10.432 1.00 92.94 118 SER A O 1
ATOM 897 N N . GLY A 1 119 ? -12.141 -13.792 10.228 1.00 94.19 119 GLY A N 1
ATOM 898 C CA . GLY A 1 119 ? -12.616 -14.330 8.962 1.00 94.19 119 GLY A CA 1
ATOM 899 C C . GLY A 1 119 ? -12.144 -13.515 7.764 1.00 94.19 119 GLY A C 1
ATOM 900 O O . GLY A 1 119 ? -11.165 -12.775 7.840 1.00 94.19 119 GLY A O 1
ATOM 901 N N . ARG A 1 120 ? -12.812 -13.729 6.629 1.00 95.50 120 ARG A N 1
ATOM 902 C CA . ARG A 1 120 ? -12.395 -13.236 5.315 1.00 95.50 120 ARG A CA 1
ATOM 903 C C . ARG A 1 120 ? -13.333 -12.152 4.820 1.00 95.50 120 ARG A C 1
ATOM 905 O O . ARG A 1 120 ? -14.543 -12.360 4.808 1.00 95.50 120 ARG A O 1
ATOM 912 N N . PHE A 1 121 ? -12.776 -11.044 4.356 1.00 94.88 121 PHE A N 1
ATOM 913 C CA . PHE A 1 121 ? -13.540 -9.963 3.744 1.00 94.88 121 PHE A CA 1
ATOM 914 C C . PHE A 1 121 ? -12.708 -9.244 2.684 1.00 94.88 121 PHE A C 1
ATOM 916 O O . PHE A 1 121 ? -11.478 -9.295 2.690 1.00 94.88 121 PHE A O 1
ATOM 923 N N . ALA A 1 122 ? -13.400 -8.586 1.760 1.00 94.75 122 ALA A N 1
ATOM 924 C CA . ALA A 1 122 ? -12.787 -7.727 0.761 1.00 94.75 122 ALA A CA 1
ATOM 925 C C . ALA A 1 122 ? -12.862 -6.281 1.287 1.00 94.75 122 ALA A C 1
ATOM 927 O O . ALA A 1 122 ? -13.972 -5.755 1.397 1.00 94.75 122 ALA A O 1
ATOM 928 N N . PRO A 1 123 ? -11.736 -5.662 1.698 1.00 90.75 123 PRO A N 1
ATOM 929 C CA . PRO A 1 123 ? -11.754 -4.332 2.318 1.00 90.75 123 PRO A CA 1
ATOM 930 C C . PRO A 1 123 ? -12.221 -3.249 1.339 1.00 90.75 123 PRO A C 1
ATOM 932 O O . PRO A 1 123 ? -12.869 -2.280 1.727 1.00 90.75 123 PRO A O 1
ATOM 935 N N . SER A 1 124 ? -11.956 -3.473 0.057 1.00 90.94 124 SER A N 1
ATOM 936 C CA . SER A 1 124 ? -12.611 -2.828 -1.065 1.00 90.94 124 SER A CA 1
ATOM 937 C C . SER A 1 124 ? -13.145 -3.906 -2.010 1.00 90.94 124 SER A C 1
ATOM 939 O O . SER A 1 124 ? -12.737 -5.068 -1.953 1.00 90.94 124 SER A O 1
ATOM 941 N N . GLY A 1 125 ? -14.081 -3.537 -2.884 1.00 91.75 125 GLY A N 1
ATOM 942 C CA . GLY A 1 125 ? -14.449 -4.395 -4.011 1.00 91.75 125 GLY A CA 1
ATOM 943 C C . GLY A 1 125 ? -13.296 -4.550 -5.012 1.00 91.75 125 GLY A C 1
ATOM 944 O O . GLY A 1 125 ? -12.178 -4.088 -4.792 1.00 91.75 125 GLY A O 1
ATOM 945 N N . ALA A 1 126 ? -13.579 -5.163 -6.162 1.00 94.56 126 ALA A N 1
ATOM 946 C CA . ALA A 1 126 ? -12.601 -5.245 -7.242 1.00 94.56 126 ALA A CA 1
ATOM 947 C C . ALA A 1 126 ? -12.131 -3.841 -7.668 1.00 94.56 126 ALA A C 1
ATOM 949 O O . ALA A 1 126 ? -12.934 -2.983 -8.043 1.00 94.56 126 ALA A O 1
ATOM 950 N N . LEU A 1 127 ? -10.819 -3.628 -7.642 1.00 97.38 127 LEU A N 1
ATOM 951 C CA . LEU A 1 127 ? -10.164 -2.409 -8.097 1.00 97.38 127 LEU A CA 1
ATOM 952 C C . LEU A 1 127 ? -9.879 -2.516 -9.592 1.00 97.38 127 LEU A C 1
ATOM 954 O O . LEU A 1 127 ? -9.505 -3.581 -10.081 1.00 97.38 127 LEU A O 1
ATOM 958 N N . ALA A 1 128 ? -10.039 -1.416 -10.322 1.00 98.06 128 ALA A N 1
ATOM 959 C CA . ALA A 1 128 ? -9.836 -1.369 -11.764 1.00 98.06 128 ALA A CA 1
ATOM 960 C C . ALA A 1 128 ? -8.944 -0.179 -12.128 1.00 98.06 128 ALA A C 1
ATOM 962 O O . ALA A 1 128 ? -9.371 0.973 -12.079 1.00 98.06 128 ALA A O 1
ATOM 963 N N . PHE A 1 129 ? -7.704 -0.470 -12.507 1.00 98.38 129 PHE A N 1
ATOM 964 C CA . PHE A 1 129 ? -6.697 0.524 -12.856 1.00 98.38 129 PHE A CA 1
ATOM 965 C C . PHE A 1 129 ? -6.522 0.583 -14.367 1.00 98.38 129 PHE A C 1
ATOM 967 O O . PHE A 1 129 ? -6.280 -0.440 -15.004 1.00 98.38 129 PHE A O 1
ATOM 974 N N . THR A 1 130 ? -6.610 1.782 -14.939 1.00 98.50 130 THR A N 1
ATOM 975 C CA . THR A 1 130 ? -6.243 2.004 -16.343 1.00 98.50 130 THR A CA 1
ATOM 976 C C . THR A 1 130 ? -4.789 2.446 -16.402 1.00 98.50 130 THR A C 1
ATOM 978 O O . THR A 1 130 ? -4.427 3.437 -15.767 1.00 98.50 130 THR A O 1
ATOM 981 N N . VAL A 1 131 ? -3.958 1.725 -17.153 1.00 98.62 131 VAL A N 1
ATOM 982 C CA . VAL A 1 131 ? -2.539 2.062 -17.312 1.00 98.62 131 VAL A CA 1
ATOM 983 C C . VAL A 1 131 ? -2.405 3.419 -18.005 1.00 98.62 131 VAL A C 1
ATOM 985 O O . VAL A 1 131 ? -2.917 3.631 -19.107 1.00 98.62 131 VAL A O 1
ATOM 988 N N . SER A 1 132 ? -1.709 4.349 -17.356 1.00 98.56 132 SER A N 1
ATOM 989 C CA . SER A 1 132 ? -1.494 5.709 -17.845 1.00 98.56 132 SER A CA 1
ATOM 990 C C . SER A 1 132 ? -0.288 5.769 -18.780 1.00 98.56 132 SER A C 1
ATOM 992 O O . SER A 1 132 ? 0.846 5.506 -18.376 1.00 98.56 132 SER A O 1
ATOM 994 N N . GLY A 1 133 ? -0.518 6.182 -20.029 1.00 98.25 133 GLY A N 1
ATOM 995 C CA . GLY A 1 133 ? 0.558 6.390 -21.003 1.00 98.25 133 GLY A CA 1
ATOM 996 C C . GLY A 1 133 ? 1.533 7.501 -20.603 1.00 98.25 133 GLY A C 1
ATOM 997 O O . GLY A 1 133 ? 2.723 7.414 -20.911 1.00 98.25 133 GLY A O 1
ATOM 998 N N . GLU A 1 134 ? 1.061 8.508 -19.864 1.00 98.31 134 GLU A N 1
ATOM 999 C CA . GLU A 1 134 ? 1.912 9.557 -19.298 1.00 98.31 134 GLU A CA 1
ATOM 1000 C C . GLU A 1 134 ? 2.866 8.976 -18.251 1.00 98.31 134 GLU A C 1
ATOM 1002 O O . GLU A 1 134 ? 4.075 9.191 -18.338 1.00 98.31 134 GLU A O 1
ATOM 1007 N N . ARG A 1 135 ? 2.347 8.167 -17.317 1.00 97.94 135 ARG A N 1
ATOM 1008 C CA . ARG A 1 135 ? 3.171 7.510 -16.293 1.00 97.94 135 ARG A CA 1
ATOM 1009 C C . ARG A 1 135 ? 4.176 6.547 -16.912 1.00 97.94 135 ARG A C 1
ATOM 1011 O O . ARG A 1 135 ? 5.347 6.612 -16.563 1.00 97.94 135 ARG A O 1
ATOM 1018 N N . VAL A 1 136 ? 3.769 5.716 -17.874 1.00 98.44 136 VAL A N 1
ATOM 1019 C CA . VAL A 1 136 ? 4.693 4.820 -18.597 1.00 98.44 136 VAL A CA 1
ATOM 1020 C C . VAL A 1 136 ? 5.820 5.621 -19.259 1.00 98.44 136 VAL A C 1
ATOM 1022 O O . VAL A 1 136 ? 6.994 5.284 -19.110 1.00 98.44 136 VAL A O 1
ATOM 1025 N N . SER A 1 137 ? 5.487 6.727 -19.928 1.00 98.44 137 SER A N 1
ATOM 1026 C CA . SER A 1 137 ? 6.481 7.585 -20.587 1.00 98.44 137 SER A CA 1
ATOM 1027 C C . SER A 1 137 ? 7.436 8.249 -19.584 1.00 98.44 137 SER A C 1
ATOM 1029 O O . SER A 1 137 ? 8.651 8.272 -19.799 1.00 98.44 137 SER A O 1
ATOM 1031 N N . ALA A 1 138 ? 6.908 8.748 -18.462 1.00 97.69 138 ALA A N 1
ATOM 1032 C CA . ALA A 1 138 ? 7.696 9.336 -17.379 1.00 97.69 138 ALA A CA 1
ATOM 1033 C C . ALA A 1 138 ? 8.616 8.301 -16.708 1.00 97.69 138 ALA A C 1
ATOM 1035 O O . ALA A 1 138 ? 9.788 8.588 -16.453 1.00 97.69 138 ALA A O 1
ATOM 1036 N N . ASN A 1 139 ? 8.117 7.084 -16.485 1.00 97.88 139 ASN A N 1
ATOM 1037 C CA . ASN A 1 139 ? 8.873 5.973 -15.913 1.00 97.88 139 ASN A CA 1
ATOM 1038 C C . ASN A 1 139 ? 10.024 5.557 -16.836 1.00 97.88 139 ASN A C 1
ATOM 1040 O O . ASN A 1 139 ? 11.147 5.382 -16.369 1.00 97.88 139 ASN A O 1
ATOM 1044 N N . ALA A 1 140 ? 9.791 5.476 -18.151 1.00 98.25 140 ALA A N 1
ATOM 1045 C CA . ALA A 1 140 ? 10.844 5.166 -19.118 1.00 98.25 140 ALA A CA 1
ATOM 1046 C C . ALA A 1 140 ? 11.954 6.229 -19.090 1.00 98.25 140 ALA A C 1
ATOM 1048 O O . ALA A 1 140 ? 13.140 5.900 -19.042 1.00 98.25 140 ALA A O 1
ATOM 1049 N N . ALA A 1 141 ? 11.586 7.513 -19.045 1.00 98.19 141 ALA A N 1
ATOM 1050 C CA . ALA A 1 141 ? 12.552 8.603 -18.927 1.00 98.19 141 ALA A CA 1
ATOM 1051 C C . ALA A 1 141 ? 13.349 8.540 -17.609 1.00 98.19 141 ALA A C 1
ATOM 1053 O O . ALA A 1 141 ? 14.570 8.723 -17.621 1.00 98.19 141 ALA A O 1
ATOM 1054 N N . LEU A 1 142 ? 12.675 8.248 -16.490 1.00 96.69 142 LEU A N 1
ATOM 1055 C CA . LEU A 1 142 ? 13.283 8.057 -15.172 1.00 96.69 142 LEU A CA 1
ATOM 1056 C C . LEU A 1 142 ? 14.306 6.914 -15.190 1.00 96.69 142 LEU A C 1
ATOM 1058 O O . LEU A 1 142 ? 15.479 7.142 -14.896 1.00 96.69 142 LEU A O 1
ATOM 1062 N N . TYR A 1 143 ? 13.890 5.710 -15.584 1.00 97.75 143 TYR A N 1
ATOM 1063 C CA . TYR A 1 143 ? 14.760 4.535 -15.605 1.00 97.75 143 TYR A CA 1
ATOM 1064 C C . TYR A 1 143 ? 15.938 4.714 -16.554 1.00 97.75 143 TYR A C 1
ATOM 1066 O O . TYR A 1 143 ? 17.067 4.381 -16.202 1.00 97.75 143 TYR A O 1
ATOM 1074 N N . ARG A 1 144 ? 15.711 5.295 -17.738 1.00 97.75 144 ARG A N 1
ATOM 1075 C CA . ARG A 1 144 ? 16.785 5.568 -18.695 1.00 97.75 144 ARG A CA 1
ATOM 1076 C C . ARG A 1 144 ? 17.838 6.493 -18.103 1.00 97.75 144 ARG A C 1
ATOM 1078 O O . ARG A 1 144 ? 19.028 6.256 -18.294 1.00 97.75 144 ARG A O 1
ATOM 1085 N N . ARG A 1 145 ? 17.411 7.552 -17.410 1.00 97.38 145 ARG A N 1
ATOM 1086 C CA . ARG A 1 145 ? 18.322 8.511 -16.779 1.00 97.38 145 ARG A CA 1
ATOM 1087 C C . ARG A 1 145 ? 19.193 7.833 -15.726 1.00 97.38 145 ARG A C 1
ATOM 1089 O O . ARG A 1 145 ? 20.402 8.040 -15.749 1.00 97.38 145 ARG A O 1
ATOM 1096 N N . GLU A 1 146 ? 18.602 7.024 -14.848 1.00 95.56 146 GLU A N 1
ATOM 1097 C CA . GLU A 1 146 ? 19.372 6.319 -13.818 1.00 95.56 146 GLU A CA 1
ATOM 1098 C C . GLU A 1 146 ? 20.309 5.267 -14.437 1.00 95.56 146 GLU A C 1
ATOM 1100 O O . GLU A 1 146 ? 21.481 5.229 -14.088 1.00 95.56 146 GLU A O 1
ATOM 1105 N N . LEU A 1 147 ? 19.873 4.503 -15.446 1.00 95.81 147 LEU A N 1
ATOM 1106 C CA . LEU A 1 147 ? 20.747 3.552 -16.153 1.00 95.81 147 LEU A CA 1
ATOM 1107 C C . LEU A 1 147 ? 21.953 4.235 -16.819 1.00 95.81 147 LEU A C 1
ATOM 1109 O O . LEU A 1 147 ? 23.075 3.745 -16.722 1.00 95.81 147 LEU A O 1
ATOM 1113 N N . LEU A 1 148 ? 21.743 5.377 -17.484 1.00 97.00 148 LEU A N 1
ATOM 1114 C CA . LEU A 1 148 ? 22.832 6.146 -18.099 1.00 97.00 148 LEU A CA 1
ATOM 1115 C C . LEU A 1 148 ? 23.797 6.712 -17.052 1.00 97.00 148 LEU A C 1
ATOM 1117 O O . LEU A 1 148 ? 25.003 6.740 -17.284 1.00 97.00 148 LEU A O 1
ATOM 1121 N N . LYS A 1 149 ? 23.274 7.151 -15.903 1.00 96.19 149 LYS A N 1
ATOM 1122 C CA . LYS A 1 149 ? 24.076 7.632 -14.773 1.00 96.19 149 LYS A CA 1
ATOM 1123 C C . LYS A 1 149 ? 24.962 6.523 -14.193 1.00 96.19 149 LYS A C 1
ATOM 1125 O O . LYS A 1 149 ? 26.101 6.803 -13.836 1.00 96.19 149 LYS A O 1
ATOM 1130 N N . GLU A 1 150 ? 24.473 5.284 -14.178 1.00 94.31 150 GLU A N 1
ATOM 1131 C CA . GLU A 1 150 ? 25.230 4.085 -13.785 1.00 94.31 150 GLU A CA 1
ATOM 1132 C C . GLU A 1 150 ? 26.134 3.529 -14.911 1.00 94.31 150 GLU A C 1
ATOM 1134 O O . GLU A 1 150 ? 26.800 2.511 -14.737 1.00 94.31 150 GLU A O 1
ATOM 1139 N N . GLY A 1 151 ? 26.200 4.198 -16.070 1.00 96.38 151 GLY A N 1
ATOM 1140 C CA . GLY A 1 151 ? 27.140 3.875 -17.148 1.00 96.38 151 GLY A CA 1
ATOM 1141 C C . GLY A 1 151 ? 26.649 2.852 -18.178 1.00 96.38 151 GLY A C 1
ATOM 1142 O O . GLY A 1 151 ? 27.458 2.356 -18.964 1.00 96.38 151 GLY A O 1
ATOM 1143 N N . ALA A 1 152 ? 25.350 2.543 -18.221 1.00 95.81 152 ALA A N 1
ATOM 1144 C CA . ALA A 1 152 ? 24.797 1.642 -19.232 1.00 95.81 152 ALA A CA 1
ATOM 1145 C C . ALA A 1 152 ? 24.939 2.222 -20.662 1.00 95.81 152 ALA A C 1
ATOM 1147 O O . ALA A 1 152 ? 24.721 3.422 -20.872 1.00 95.81 152 ALA A O 1
ATOM 1148 N N . PRO A 1 153 ? 25.239 1.396 -21.686 1.00 97.56 153 PRO A N 1
ATOM 1149 C CA . PRO A 1 153 ? 25.244 1.829 -23.083 1.00 97.56 153 PRO A CA 1
ATOM 1150 C C . PRO A 1 153 ? 23.896 2.422 -23.512 1.00 97.56 153 PRO A C 1
ATOM 1152 O O . PRO A 1 153 ? 22.842 1.899 -23.166 1.00 97.56 153 PRO A O 1
ATOM 1155 N N . ILE A 1 154 ? 23.903 3.475 -24.340 1.00 96.94 154 ILE A N 1
ATOM 1156 C CA . ILE A 1 154 ? 22.682 4.222 -24.717 1.00 96.94 154 ILE A CA 1
ATOM 1157 C C . ILE A 1 154 ? 21.575 3.322 -25.285 1.00 96.94 154 ILE A C 1
ATOM 1159 O O . ILE A 1 154 ? 20.402 3.510 -24.958 1.00 96.94 154 ILE A O 1
ATOM 1163 N N . ALA A 1 155 ? 21.937 2.370 -26.149 1.00 96.44 155 ALA A N 1
ATOM 1164 C CA . ALA A 1 155 ? 20.980 1.458 -26.772 1.00 96.44 155 ALA A CA 1
ATOM 1165 C C . ALA A 1 155 ? 20.354 0.494 -25.751 1.00 96.44 155 ALA A C 1
ATOM 1167 O O . ALA A 1 155 ? 19.142 0.289 -25.769 1.00 96.44 155 ALA A O 1
ATOM 1168 N N . GLU A 1 156 ? 21.165 -0.039 -24.835 1.00 95.19 156 GLU A N 1
ATOM 1169 C CA . GLU A 1 156 ? 20.718 -0.926 -23.760 1.00 95.19 156 GLU A CA 1
ATOM 1170 C C . GLU A 1 156 ? 19.856 -0.171 -22.746 1.00 95.19 156 GLU A C 1
ATOM 1172 O O . GLU A 1 156 ? 18.742 -0.592 -22.450 1.00 95.19 156 GLU A O 1
ATOM 1177 N N . ALA A 1 157 ? 20.312 1.001 -22.294 1.00 96.75 157 ALA A N 1
ATOM 1178 C CA . ALA A 1 157 ? 19.564 1.859 -21.385 1.00 96.75 157 ALA A CA 1
ATOM 1179 C C . ALA A 1 157 ? 18.177 2.190 -21.946 1.00 96.75 157 ALA A C 1
ATOM 1181 O O . ALA A 1 157 ? 17.190 2.142 -21.218 1.00 96.75 157 ALA A O 1
ATOM 1182 N N . ARG A 1 158 ? 18.087 2.480 -23.252 1.00 97.12 158 ARG A N 1
ATOM 1183 C CA . ARG A 1 158 ? 16.811 2.706 -23.934 1.00 97.12 158 ARG A CA 1
ATOM 1184 C C . ARG A 1 158 ? 15.926 1.459 -23.892 1.00 97.12 158 ARG A C 1
ATOM 1186 O O . ARG A 1 158 ? 14.831 1.547 -23.348 1.00 97.12 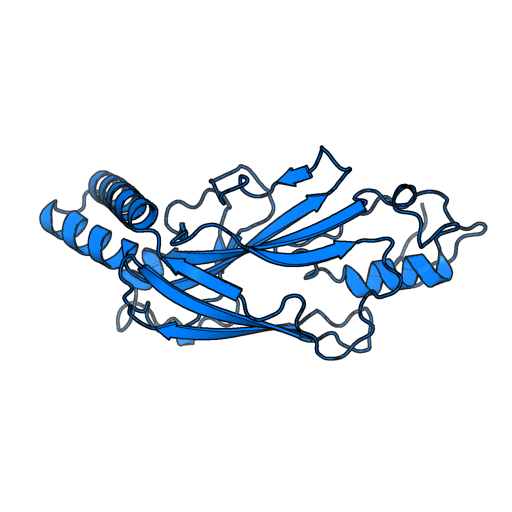158 ARG A O 1
ATOM 1193 N N . ALA A 1 159 ? 16.401 0.326 -24.408 1.00 95.75 159 ALA A N 1
ATOM 1194 C CA . ALA A 1 159 ? 15.602 -0.896 -24.495 1.00 95.75 159 ALA A CA 1
ATOM 1195 C C . ALA A 1 159 ? 15.118 -1.385 -23.116 1.00 95.75 159 ALA A C 1
ATOM 1197 O O . ALA A 1 159 ? 13.941 -1.703 -22.949 1.00 95.75 159 ALA A O 1
ATOM 1198 N N . THR A 1 160 ? 15.999 -1.383 -22.113 1.00 95.81 160 THR A N 1
ATOM 1199 C CA . THR A 1 160 ? 15.665 -1.794 -20.744 1.00 95.81 160 THR A CA 1
ATOM 1200 C C . THR A 1 160 ? 14.676 -0.831 -20.097 1.00 95.81 160 THR A C 1
ATOM 1202 O O . THR A 1 160 ? 13.708 -1.277 -19.489 1.00 95.81 160 THR A O 1
ATOM 1205 N N . SER A 1 161 ? 14.875 0.483 -20.246 1.00 97.50 161 SER A N 1
ATOM 1206 C CA . SER A 1 161 ? 13.972 1.481 -19.659 1.00 97.50 161 SER A CA 1
ATOM 1207 C C . SER A 1 161 ? 12.562 1.439 -20.248 1.00 97.50 161 SER A C 1
ATOM 1209 O O . SER A 1 161 ? 11.600 1.491 -19.486 1.00 97.50 161 SER A O 1
ATOM 1211 N N . GLU A 1 162 ? 12.438 1.309 -21.574 1.00 97.38 162 GLU A N 1
ATOM 1212 C CA . GLU A 1 162 ? 11.150 1.220 -22.267 1.00 97.38 162 GLU A CA 1
ATOM 1213 C C . GLU A 1 162 ? 10.410 -0.053 -21.834 1.00 97.38 162 GLU A C 1
ATOM 1215 O O . GLU A 1 162 ? 9.271 0.033 -21.384 1.00 97.38 162 GLU A O 1
ATOM 1220 N N . GLY A 1 163 ? 11.082 -1.211 -21.869 1.00 96.94 163 GLY A N 1
ATOM 1221 C CA . GLY A 1 163 ? 10.468 -2.489 -21.503 1.00 96.94 163 GLY A CA 1
ATOM 1222 C C . GLY A 1 163 ? 10.126 -2.623 -20.017 1.00 96.94 163 GLY A C 1
ATOM 1223 O O . GLY A 1 163 ? 9.100 -3.218 -19.683 1.00 96.94 163 GLY A O 1
ATOM 1224 N N . ALA A 1 164 ? 10.945 -2.057 -19.122 1.00 97.25 164 ALA A N 1
ATOM 1225 C CA . ALA A 1 164 ? 10.651 -2.030 -17.692 1.00 97.25 164 ALA A CA 1
ATOM 1226 C C . ALA A 1 164 ? 9.443 -1.133 -17.400 1.00 97.25 164 ALA A C 1
ATOM 1228 O O . ALA A 1 164 ? 8.509 -1.566 -16.730 1.00 97.25 164 ALA A O 1
ATOM 1229 N N . ALA A 1 165 ? 9.425 0.086 -17.945 1.00 97.94 165 ALA A N 1
ATOM 1230 C CA . ALA A 1 165 ? 8.367 1.065 -17.705 1.00 97.94 165 ALA A CA 1
ATOM 1231 C C . ALA A 1 165 ? 6.979 0.617 -18.175 1.00 97.94 165 ALA A C 1
ATOM 1233 O O . ALA A 1 165 ? 5.983 1.050 -17.597 1.00 97.94 165 ALA A O 1
ATOM 1234 N N . SER A 1 166 ? 6.912 -0.252 -19.185 1.00 97.56 166 SER A N 1
ATOM 1235 C CA . SER A 1 166 ? 5.687 -0.886 -19.681 1.00 97.56 166 SER A CA 1
ATOM 1236 C C . SER A 1 166 ? 5.457 -2.284 -19.100 1.00 97.56 166 SER A C 1
ATOM 1238 O O . SER A 1 166 ? 4.806 -3.115 -19.729 1.00 97.56 166 SER A O 1
ATOM 1240 N N . SER A 1 167 ? 6.001 -2.589 -17.919 1.00 97.69 167 SER A N 1
ATOM 1241 C CA . SER A 1 167 ? 5.843 -3.900 -17.291 1.00 97.69 167 SER A CA 1
ATOM 1242 C C . SER A 1 167 ? 5.176 -3.817 -15.922 1.00 97.69 167 SER A C 1
ATOM 1244 O O . SER A 1 167 ? 5.603 -3.090 -15.030 1.00 97.69 167 SER A O 1
ATOM 1246 N N . PHE A 1 168 ? 4.118 -4.594 -15.734 1.00 98.19 168 PHE A N 1
ATOM 1247 C CA . PHE A 1 168 ? 3.453 -4.776 -14.457 1.00 98.19 168 PHE A CA 1
ATOM 1248 C C . PHE A 1 168 ? 4.184 -5.828 -13.624 1.00 98.19 168 PHE A C 1
ATOM 1250 O O . PHE A 1 168 ? 4.270 -6.994 -14.007 1.00 98.19 168 PHE A O 1
ATOM 1257 N N . SER A 1 169 ? 4.702 -5.415 -12.469 1.00 97.50 169 SER A N 1
ATOM 1258 C CA . SER A 1 169 ? 5.367 -6.294 -11.501 1.00 97.50 169 SER A CA 1
ATOM 1259 C C . SER A 1 169 ? 4.439 -6.741 -10.375 1.00 97.50 169 SER A C 1
ATOM 1261 O O . SER A 1 169 ? 4.519 -7.880 -9.917 1.00 97.50 169 SER A O 1
ATOM 1263 N N . GLY A 1 170 ? 3.569 -5.846 -9.915 1.00 97.62 170 GLY A N 1
ATOM 1264 C CA . GLY A 1 170 ? 2.711 -6.087 -8.766 1.00 97.62 170 GLY A CA 1
ATOM 1265 C C . GLY A 1 170 ? 1.954 -4.838 -8.339 1.00 97.62 170 GLY A C 1
ATOM 1266 O O . GLY A 1 170 ? 1.975 -3.817 -9.030 1.00 97.62 170 GLY A O 1
ATOM 1267 N N . LEU A 1 171 ? 1.289 -4.920 -7.191 1.00 98.19 171 LEU A N 1
ATOM 1268 C CA . LEU A 1 171 ? 0.510 -3.821 -6.631 1.00 98.19 171 LEU A CA 1
ATOM 1269 C C . LEU A 1 171 ? 1.304 -3.152 -5.507 1.00 98.19 171 LEU A C 1
ATOM 1271 O O . LEU A 1 171 ? 1.558 -3.780 -4.487 1.00 98.19 171 LEU A O 1
ATOM 1275 N N . ALA A 1 172 ? 1.707 -1.897 -5.691 1.00 98.25 172 ALA A N 1
ATOM 1276 C CA . ALA A 1 172 ? 2.338 -1.113 -4.637 1.00 98.25 172 ALA A CA 1
ATOM 1277 C C . ALA A 1 172 ? 1.277 -0.643 -3.637 1.00 98.25 172 ALA A C 1
ATOM 1279 O O . ALA A 1 172 ? 0.243 -0.129 -4.057 1.00 98.25 172 ALA A O 1
ATOM 1280 N N . LEU A 1 173 ? 1.554 -0.802 -2.343 1.00 98.31 173 LEU A N 1
ATOM 1281 C CA . LEU A 1 173 ? 0.674 -0.488 -1.220 1.00 98.31 173 LEU A CA 1
ATOM 1282 C C . LEU A 1 173 ? 1.388 0.433 -0.226 1.00 98.31 173 LEU A C 1
ATOM 1284 O O . LEU A 1 173 ? 2.587 0.263 0.017 1.00 98.31 173 LEU A O 1
ATOM 1288 N N . TRP A 1 174 ? 0.668 1.402 0.337 1.00 98.00 174 TRP A N 1
ATOM 1289 C CA . TRP A 1 174 ? 1.199 2.308 1.362 1.00 98.00 174 TRP A CA 1
ATOM 1290 C C . TRP A 1 174 ? 0.082 2.930 2.216 1.00 98.00 174 TRP A C 1
ATOM 1292 O O . TRP A 1 174 ? -1.058 3.033 1.745 1.00 98.00 174 TRP A O 1
ATOM 1302 N N . PRO A 1 175 ? 0.375 3.372 3.456 1.00 97.56 175 PRO A N 1
ATOM 1303 C CA . PRO A 1 175 ? -0.640 3.899 4.356 1.00 97.56 175 PRO A CA 1
ATOM 1304 C C . PRO A 1 175 ? -0.836 5.412 4.206 1.00 97.56 175 PRO A C 1
ATOM 1306 O O . PRO A 1 175 ? 0.057 6.153 3.774 1.00 97.56 175 PRO A O 1
ATOM 1309 N N . ARG A 1 176 ? -1.994 5.884 4.657 1.00 96.50 176 ARG A N 1
ATOM 1310 C CA . ARG A 1 176 ? -2.328 7.292 4.889 1.00 96.50 176 ARG A CA 1
ATOM 1311 C C . ARG A 1 176 ? -3.159 7.392 6.165 1.00 96.50 176 ARG A C 1
ATOM 1313 O O . ARG A 1 176 ? -4.127 6.655 6.320 1.00 96.50 176 ARG A O 1
ATOM 1320 N N . LEU A 1 177 ? -2.792 8.282 7.081 1.00 97.00 177 LEU A N 1
ATOM 1321 C CA . LEU A 1 177 ? -3.509 8.472 8.347 1.00 97.00 177 LEU A CA 1
ATOM 1322 C C . LEU A 1 177 ? -4.388 9.714 8.238 1.00 97.00 177 LEU A C 1
ATOM 1324 O O . LEU A 1 177 ? -3.919 10.753 7.783 1.00 97.00 177 LEU A O 1
ATOM 1328 N N . ILE A 1 178 ? -5.638 9.622 8.679 1.00 97.00 178 ILE A N 1
ATOM 1329 C CA . ILE A 1 178 ? -6.619 10.709 8.614 1.00 97.00 178 ILE A CA 1
ATOM 1330 C C . ILE A 1 178 ? -6.755 11.322 10.007 1.00 97.00 178 ILE A C 1
ATOM 1332 O O . ILE A 1 178 ? -7.226 10.662 10.934 1.00 97.00 178 ILE A O 1
ATOM 1336 N N . LEU A 1 179 ? -6.311 12.568 10.175 1.00 96.19 179 LEU A N 1
ATOM 1337 C CA . LEU A 1 179 ? -6.374 13.277 11.457 1.00 96.19 179 LEU A CA 1
ATOM 1338 C C . LEU A 1 179 ? -7.693 14.043 11.597 1.00 96.19 179 LEU A C 1
ATOM 1340 O O . LEU A 1 179 ? -8.328 13.985 12.648 1.00 96.19 179 LEU A O 1
ATOM 1344 N N . ASP A 1 180 ? -8.135 14.690 10.522 1.00 92.69 180 ASP A N 1
ATOM 1345 C CA . ASP A 1 180 ? -9.452 15.308 10.387 1.00 92.69 180 ASP A CA 1
ATOM 1346 C C . ASP A 1 180 ? -9.860 15.386 8.902 1.00 92.69 180 ASP A C 1
ATOM 1348 O O . ASP A 1 180 ? -9.316 14.661 8.068 1.00 92.69 180 ASP A O 1
ATOM 1352 N N . ASP A 1 181 ? -10.859 16.209 8.583 1.00 88.69 181 ASP A N 1
ATOM 1353 C CA . ASP A 1 181 ? -11.426 16.311 7.235 1.00 88.69 181 ASP A CA 1
ATOM 1354 C C . ASP A 1 181 ? -10.481 17.012 6.235 1.00 88.69 181 ASP A C 1
ATOM 1356 O O . ASP A 1 181 ? -10.634 16.850 5.023 1.00 88.69 181 ASP A O 1
ATOM 1360 N N . GLU A 1 182 ? -9.483 17.756 6.721 1.00 90.88 182 GLU A N 1
ATOM 1361 C CA . GLU A 1 182 ? -8.529 18.523 5.909 1.00 90.88 182 GLU A CA 1
ATOM 1362 C C . GLU A 1 182 ? -7.081 18.030 6.063 1.00 90.88 182 GLU A C 1
ATOM 1364 O O . GLU A 1 182 ? -6.250 18.246 5.177 1.00 90.88 182 GLU A O 1
ATOM 1369 N N . LEU A 1 183 ? -6.771 17.345 7.165 1.00 94.31 183 LEU A N 1
ATOM 1370 C CA . LEU A 1 183 ? -5.424 16.951 7.542 1.00 94.31 183 LEU A CA 1
ATOM 1371 C C . LEU A 1 183 ? -5.228 15.433 7.484 1.00 94.31 183 LEU A C 1
ATOM 1373 O O . LEU A 1 183 ? -5.869 14.655 8.197 1.00 94.31 183 LEU A O 1
ATOM 1377 N N . ALA A 1 184 ? -4.240 15.022 6.691 1.00 95.12 184 ALA A N 1
ATOM 1378 C CA . ALA A 1 184 ? -3.771 13.648 6.618 1.00 95.12 184 ALA A CA 1
ATOM 1379 C C . ALA A 1 184 ? -2.242 13.578 6.705 1.00 95.12 184 ALA A C 1
ATOM 1381 O O . ALA A 1 184 ? -1.539 14.465 6.220 1.00 95.12 184 ALA A O 1
ATOM 1382 N N . VAL A 1 185 ? -1.728 12.499 7.297 1.00 95.12 185 VAL A N 1
ATOM 1383 C CA . VAL A 1 185 ? -0.306 12.145 7.229 1.00 95.12 185 VAL A CA 1
ATOM 1384 C C . VAL A 1 185 ? -0.119 11.170 6.077 1.00 95.12 185 VAL A C 1
ATOM 1386 O O . VAL A 1 185 ? -0.713 10.091 6.051 1.00 95.12 185 VAL A O 1
ATOM 1389 N N . GLU A 1 186 ? 0.713 11.561 5.121 1.00 94.94 186 GLU A N 1
ATOM 1390 C CA . GLU A 1 186 ? 0.947 10.825 3.886 1.00 94.94 186 GLU A CA 1
ATOM 1391 C C . GLU A 1 186 ? 2.315 10.128 3.918 1.00 94.94 186 GLU A C 1
ATOM 1393 O O . GLU A 1 186 ? 3.335 10.739 4.237 1.00 94.94 186 GLU A O 1
ATOM 1398 N N . SER A 1 187 ? 2.356 8.829 3.600 1.00 95.31 187 SER A N 1
ATOM 1399 C CA . SER A 1 187 ? 3.625 8.095 3.431 1.00 95.31 187 SER A CA 1
ATOM 1400 C C . SER A 1 187 ? 4.218 8.238 2.022 1.00 95.31 187 SER A C 1
ATOM 1402 O O . SER A 1 187 ? 5.425 8.074 1.834 1.00 95.31 187 SER A O 1
ATOM 1404 N N . ARG A 1 188 ? 3.358 8.555 1.050 1.00 95.50 188 ARG A N 1
ATOM 1405 C CA . ARG A 1 188 ? 3.623 8.947 -0.340 1.00 95.50 188 ARG A CA 1
ATOM 1406 C C . ARG A 1 188 ? 2.644 10.058 -0.692 1.00 95.50 188 ARG A C 1
ATOM 1408 O O . ARG A 1 188 ? 1.553 10.055 -0.131 1.00 95.50 188 ARG A O 1
ATOM 1415 N N . GLY A 1 189 ? 2.999 10.930 -1.633 1.00 91.75 189 GLY A N 1
ATOM 1416 C CA . GLY A 1 189 ? 2.112 12.013 -2.064 1.00 91.75 189 GLY A CA 1
ATOM 1417 C C . GLY A 1 189 ? 0.758 11.507 -2.577 1.00 91.75 189 GLY A C 1
ATOM 1418 O O . GLY A 1 189 ? 0.584 10.320 -2.872 1.00 91.75 189 GLY A O 1
ATOM 1419 N N . ARG A 1 190 ? -0.211 12.417 -2.706 1.00 88.81 190 ARG A N 1
ATOM 1420 C CA . ARG A 1 190 ? -1.593 12.126 -3.125 1.00 88.81 190 ARG A CA 1
ATOM 1421 C C . ARG A 1 190 ? -1.718 11.254 -4.384 1.00 88.81 190 ARG A C 1
ATOM 1423 O O . ARG A 1 190 ? -2.654 10.461 -4.466 1.00 88.81 190 ARG A O 1
ATOM 1430 N N . LEU A 1 191 ? -0.820 11.385 -5.362 1.00 93.75 191 LEU A N 1
ATOM 1431 C CA . LEU A 1 191 ? -0.806 10.580 -6.594 1.00 93.75 191 LEU A CA 1
ATOM 1432 C C . LEU A 1 191 ? 0.274 9.484 -6.564 1.00 93.75 191 LEU A C 1
ATOM 1434 O O . LEU A 1 191 ? 0.640 8.922 -7.603 1.00 93.75 191 LEU A O 1
ATOM 1438 N N . GLY A 1 192 ? 0.773 9.168 -5.370 1.00 93.38 192 GLY A N 1
ATOM 1439 C CA . GLY A 1 192 ? 1.808 8.181 -5.098 1.00 93.38 192 GLY A CA 1
ATOM 1440 C C . GLY A 1 192 ? 3.230 8.687 -5.341 1.00 93.38 192 GLY A C 1
ATOM 1441 O O . GLY A 1 192 ? 4.139 7.873 -5.540 1.00 93.38 192 GLY A O 1
ATOM 1442 N N . GLU A 1 193 ? 3.447 10.003 -5.340 1.00 93.81 193 GLU A N 1
ATOM 1443 C CA . GLU A 1 193 ? 4.770 10.614 -5.450 1.00 93.81 193 GLU A CA 1
ATOM 1444 C C . GLU A 1 193 ? 5.695 10.168 -4.313 1.00 93.81 193 GLU A C 1
ATOM 1446 O O . GLU A 1 193 ? 5.266 9.831 -3.207 1.00 93.81 193 GLU A O 1
ATOM 1451 N N . ALA A 1 194 ? 6.993 10.143 -4.602 1.00 91.69 194 ALA A N 1
ATOM 1452 C CA . ALA A 1 194 ? 8.008 9.783 -3.628 1.00 91.69 194 ALA A CA 1
ATOM 1453 C C . ALA A 1 194 ? 8.056 10.801 -2.481 1.00 91.69 194 ALA A C 1
ATOM 1455 O O . ALA A 1 194 ? 8.366 11.966 -2.709 1.00 91.69 194 ALA A O 1
ATOM 1456 N N . GLU A 1 195 ? 7.853 10.335 -1.251 1.00 91.44 195 GLU A N 1
ATOM 1457 C CA . GLU A 1 195 ? 7.938 11.159 -0.043 1.00 91.44 195 GLU A CA 1
ATOM 1458 C C . GLU A 1 195 ? 8.852 10.533 1.005 1.00 91.44 195 GLU A C 1
ATOM 1460 O O . GLU A 1 195 ? 9.114 9.324 1.016 1.00 91.44 195 GLU A O 1
ATOM 1465 N N . LYS A 1 196 ? 9.382 11.370 1.900 1.00 92.44 196 LYS A N 1
ATOM 1466 C CA . LYS A 1 196 ? 10.184 10.878 3.022 1.00 92.44 196 LYS A CA 1
ATOM 1467 C C . LYS A 1 196 ? 9.252 10.316 4.094 1.00 92.44 196 LYS A C 1
ATOM 1469 O O . LYS A 1 196 ? 8.675 11.068 4.870 1.00 92.44 196 LYS A O 1
ATOM 1474 N N . SER A 1 197 ? 9.213 8.993 4.201 1.00 93.56 197 SER A N 1
ATOM 1475 C CA . SER A 1 197 ? 8.489 8.292 5.257 1.00 93.56 197 SER A CA 1
ATOM 1476 C C . SER A 1 197 ? 9.303 7.135 5.832 1.00 93.56 197 SER A C 1
ATOM 1478 O O . SER A 1 197 ? 10.227 6.635 5.182 1.00 93.56 197 SER A O 1
ATOM 1480 N N . HIS A 1 198 ? 8.994 6.757 7.074 1.00 93.12 198 HIS A N 1
ATOM 1481 C CA . HIS A 1 198 ? 9.517 5.533 7.680 1.00 93.12 198 HIS A CA 1
ATOM 1482 C C . HIS A 1 198 ? 8.685 4.313 7.266 1.00 93.12 198 HIS A C 1
ATOM 1484 O O . HIS A 1 198 ? 9.238 3.220 7.160 1.00 93.12 198 HIS A O 1
ATOM 1490 N N . TRP A 1 199 ? 7.394 4.512 6.968 1.00 96.31 199 TRP A N 1
ATOM 1491 C CA . TRP A 1 199 ? 6.588 3.507 6.293 1.00 96.31 199 TRP A CA 1
ATOM 1492 C C . TRP A 1 199 ? 7.190 3.208 4.928 1.00 96.31 199 TRP A C 1
ATOM 1494 O O . TRP A 1 199 ? 7.656 4.100 4.213 1.00 96.31 199 TRP A O 1
ATOM 1504 N N . GLN A 1 200 ? 7.212 1.928 4.594 1.00 96.62 200 GLN A N 1
ATOM 1505 C CA . GLN A 1 200 ? 7.732 1.437 3.332 1.00 96.62 200 GLN A CA 1
ATOM 1506 C C . GLN A 1 200 ? 6.589 1.333 2.323 1.00 96.62 200 GLN A C 1
ATOM 1508 O O . GLN A 1 200 ? 5.420 1.231 2.679 1.00 96.62 200 GLN A O 1
ATOM 1513 N N . THR A 1 201 ? 6.923 1.326 1.038 1.00 97.69 201 THR A N 1
ATOM 1514 C CA . THR A 1 201 ? 5.997 0.857 0.010 1.00 97.69 201 THR A CA 1
ATOM 1515 C C . THR A 1 201 ? 6.080 -0.662 -0.039 1.00 97.69 201 THR A C 1
ATOM 1517 O O . THR A 1 201 ? 7.142 -1.215 -0.337 1.00 97.69 201 THR A O 1
ATOM 1520 N N . VAL A 1 202 ? 4.976 -1.337 0.264 1.00 98.00 202 VAL A N 1
ATOM 1521 C CA . VAL A 1 202 ? 4.879 -2.797 0.184 1.00 98.00 202 VAL A CA 1
ATOM 1522 C C . VAL A 1 202 ? 4.520 -3.175 -1.249 1.00 98.00 202 VAL A C 1
ATOM 1524 O O . VAL A 1 202 ? 3.556 -2.661 -1.807 1.00 98.00 202 VAL A O 1
ATOM 1527 N N . LEU A 1 203 ? 5.299 -4.057 -1.864 1.00 98.00 203 LEU A N 1
ATOM 1528 C CA . LEU A 1 203 ? 5.120 -4.504 -3.241 1.00 98.00 203 LEU A CA 1
ATOM 1529 C C . LEU A 1 203 ? 5.097 -6.041 -3.292 1.00 98.00 203 LEU A C 1
ATOM 1531 O O . LEU A 1 203 ? 6.140 -6.678 -3.470 1.00 98.00 203 LEU A O 1
ATOM 1535 N N . PRO A 1 204 ? 3.920 -6.668 -3.130 1.00 96.62 204 PRO A N 1
ATOM 1536 C CA . PRO A 1 204 ? 3.700 -8.046 -3.551 1.00 96.62 204 PRO A CA 1
ATOM 1537 C C . PRO A 1 204 ? 3.901 -8.173 -5.063 1.00 96.62 204 PRO A C 1
ATOM 1539 O O . PRO A 1 204 ? 3.166 -7.573 -5.851 1.00 96.62 204 PRO A O 1
ATOM 1542 N N . LEU A 1 205 ? 4.884 -8.978 -5.470 1.00 95.88 205 LEU A N 1
ATOM 1543 C CA . LEU A 1 205 ? 5.030 -9.383 -6.866 1.00 95.88 205 LEU A CA 1
ATOM 1544 C C . LEU A 1 205 ? 3.876 -10.325 -7.224 1.00 95.88 205 LEU A C 1
ATOM 1546 O O . LEU A 1 205 ? 3.631 -11.301 -6.518 1.00 95.88 205 LEU A O 1
ATOM 1550 N N . MET A 1 206 ? 3.149 -10.018 -8.298 1.00 94.88 206 MET A N 1
ATOM 1551 C CA . MET A 1 206 ? 1.921 -10.743 -8.667 1.00 94.88 206 MET A CA 1
ATOM 1552 C C . MET A 1 206 ? 2.134 -11.784 -9.775 1.00 94.88 206 MET A C 1
ATOM 1554 O O . MET A 1 206 ? 1.196 -12.480 -10.155 1.00 94.88 206 MET A O 1
ATOM 1558 N N . ALA A 1 207 ? 3.358 -11.899 -10.288 1.00 90.94 207 ALA A N 1
ATOM 1559 C CA . ALA A 1 207 ? 3.780 -12.908 -11.251 1.00 90.94 207 ALA A CA 1
ATOM 1560 C C . ALA A 1 207 ? 5.283 -13.187 -11.086 1.00 90.94 207 ALA A C 1
ATOM 1562 O O . ALA A 1 207 ? 6.020 -12.327 -10.609 1.00 90.94 207 ALA A O 1
ATOM 1563 N N . GLU A 1 208 ? 5.744 -14.369 -11.511 1.00 89.25 208 GLU A N 1
ATOM 1564 C CA . GLU A 1 208 ? 7.173 -14.748 -11.484 1.00 89.25 208 GLU A CA 1
ATOM 1565 C C . GLU A 1 208 ? 8.053 -13.867 -12.388 1.00 89.25 208 GLU A C 1
ATOM 1567 O O . GLU A 1 208 ? 9.270 -13.778 -12.210 1.00 89.25 208 GLU A O 1
ATOM 1572 N N . ARG A 1 209 ? 7.430 -13.265 -13.405 1.00 91.56 209 ARG A N 1
ATOM 1573 C CA . ARG A 1 209 ? 8.025 -12.323 -14.351 1.00 91.56 209 ARG A CA 1
ATOM 1574 C C . ARG A 1 209 ? 7.064 -11.153 -14.534 1.00 91.56 209 ARG A C 1
ATOM 1576 O O . ARG A 1 209 ? 5.853 -11.389 -14.548 1.00 91.56 209 ARG A O 1
ATOM 1583 N N . PRO A 1 210 ? 7.558 -9.923 -14.753 1.00 95.00 210 PRO A N 1
ATOM 1584 C CA . PRO A 1 210 ? 6.678 -8.815 -15.081 1.00 95.00 210 PRO A CA 1
ATOM 1585 C C . PRO A 1 210 ? 5.880 -9.089 -16.354 1.00 95.00 210 PRO A C 1
ATOM 1587 O O . PRO A 1 210 ? 6.412 -9.621 -17.332 1.00 95.00 210 PRO A O 1
ATOM 1590 N N . VAL A 1 211 ? 4.619 -8.675 -16.355 1.00 96.38 211 VAL A N 1
ATOM 1591 C CA . VAL A 1 211 ? 3.722 -8.807 -17.505 1.00 96.38 211 VAL A CA 1
ATOM 1592 C C . VAL A 1 211 ? 3.738 -7.503 -18.293 1.00 96.38 211 VAL A C 1
ATOM 1594 O O . VAL A 1 211 ? 3.600 -6.434 -17.708 1.00 96.38 211 VAL A O 1
ATOM 1597 N N . GLN A 1 212 ? 3.924 -7.564 -19.610 1.00 97.19 212 GLN A N 1
ATOM 1598 C CA . GLN A 1 212 ? 3.884 -6.361 -20.446 1.00 97.19 212 GLN A CA 1
ATOM 1599 C C . GLN A 1 212 ? 2.477 -5.757 -20.469 1.00 97.19 212 GLN A C 1
ATOM 1601 O O . GLN A 1 212 ? 1.491 -6.487 -20.566 1.00 97.19 212 GLN A O 1
ATOM 1606 N N . VAL A 1 213 ? 2.407 -4.431 -20.388 1.00 98.06 213 VAL A N 1
ATOM 1607 C CA . VAL A 1 213 ? 1.169 -3.650 -20.408 1.00 98.06 213 VAL A CA 1
ATOM 1608 C C . VAL A 1 213 ? 1.331 -2.400 -21.270 1.00 98.06 213 VAL A C 1
ATOM 1610 O O . VAL A 1 213 ? 2.362 -1.727 -21.241 1.00 98.06 213 VAL A O 1
ATOM 1613 N N . GLY A 1 214 ? 0.298 -2.082 -22.039 1.00 96.81 214 GLY A N 1
ATOM 1614 C CA . GLY A 1 214 ? 0.191 -0.872 -22.844 1.00 96.81 214 GLY A CA 1
ATOM 1615 C C . GLY A 1 214 ? -0.606 0.231 -22.151 1.00 96.81 214 GLY A C 1
ATOM 1616 O O . GLY A 1 214 ? -1.370 -0.004 -21.217 1.00 96.81 214 GLY A O 1
ATOM 1617 N N . ALA A 1 215 ? -0.460 1.464 -22.639 1.00 97.62 215 ALA A N 1
ATOM 1618 C CA . ALA A 1 215 ? -1.333 2.560 -22.235 1.00 97.62 215 ALA A CA 1
ATOM 1619 C C . ALA A 1 215 ? -2.797 2.222 -22.562 1.00 97.62 215 ALA A C 1
ATOM 1621 O O . ALA A 1 215 ? -3.112 1.849 -23.689 1.00 97.62 215 ALA A O 1
ATOM 1622 N N . GLY A 1 216 ? -3.691 2.388 -21.589 1.00 98.06 216 GLY A N 1
ATOM 1623 C CA . GLY A 1 216 ? -5.106 2.047 -21.727 1.00 98.06 216 GLY A CA 1
ATOM 1624 C C . GLY A 1 216 ? -5.466 0.605 -21.361 1.00 98.06 216 GLY A C 1
ATOM 1625 O O . GLY A 1 216 ? -6.660 0.335 -21.206 1.00 98.06 216 GLY A O 1
ATOM 1626 N N . ASP A 1 217 ? -4.487 -0.284 -21.158 1.00 98.56 217 ASP A N 1
ATOM 1627 C CA . ASP A 1 217 ? -4.746 -1.621 -20.617 1.00 98.56 217 ASP A CA 1
ATOM 1628 C C . ASP A 1 217 ? -5.394 -1.518 -19.234 1.00 98.56 217 ASP A C 1
ATOM 1630 O O . ASP A 1 217 ? -5.131 -0.594 -18.454 1.00 98.56 217 ASP A O 1
ATOM 1634 N N . LEU A 1 218 ? -6.258 -2.485 -18.933 1.00 98.44 218 LEU A N 1
ATOM 1635 C CA . LEU A 1 218 ? -6.987 -2.540 -17.676 1.00 98.44 218 LEU A CA 1
ATOM 1636 C C . LEU A 1 218 ? -6.401 -3.630 -16.781 1.00 98.44 218 LEU A C 1
ATOM 1638 O O . LEU A 1 218 ? -6.384 -4.804 -17.150 1.00 98.44 218 LEU A O 1
ATOM 1642 N N . ILE A 1 219 ? -5.978 -3.236 -15.583 1.00 98.38 219 ILE A N 1
ATOM 1643 C CA . ILE A 1 219 ? -5.516 -4.135 -14.525 1.00 98.38 219 ILE A CA 1
ATOM 1644 C C . ILE A 1 219 ? -6.612 -4.188 -13.467 1.00 98.38 219 ILE A C 1
ATOM 1646 O O . ILE A 1 219 ? -6.901 -3.186 -12.810 1.00 98.38 219 ILE A O 1
ATOM 1650 N N . ARG A 1 220 ? -7.244 -5.351 -13.309 1.00 98.12 220 ARG A N 1
ATOM 1651 C CA . ARG A 1 220 ? -8.231 -5.592 -12.253 1.00 98.12 220 ARG A CA 1
ATOM 1652 C C . ARG A 1 220 ? -7.587 -6.370 -11.124 1.00 98.12 220 ARG A C 1
ATOM 1654 O O . ARG A 1 220 ? -6.917 -7.360 -11.400 1.00 98.12 220 ARG A O 1
ATOM 1661 N N . VAL A 1 221 ? -7.795 -5.940 -9.883 1.00 97.94 221 VAL A N 1
ATOM 1662 C CA . VAL A 1 221 ? -7.283 -6.630 -8.693 1.00 97.94 221 VAL A CA 1
ATOM 1663 C C . VAL A 1 221 ? -8.387 -6.789 -7.659 1.00 97.94 221 VAL A C 1
ATOM 1665 O O . VAL A 1 221 ? -9.083 -5.833 -7.332 1.00 97.94 221 VAL A O 1
ATOM 1668 N N . GLU A 1 222 ? -8.520 -7.997 -7.132 1.00 97.56 222 GLU A N 1
ATOM 1669 C CA . GLU A 1 222 ? -9.430 -8.356 -6.053 1.00 97.56 222 GLU A CA 1
ATOM 1670 C C . GLU A 1 222 ? -8.625 -8.572 -4.769 1.00 97.56 222 GLU A C 1
ATOM 1672 O O . GLU A 1 222 ? -7.860 -9.543 -4.676 1.00 97.56 222 GLU A O 1
ATOM 1677 N N . PRO A 1 223 ? -8.752 -7.659 -3.793 1.00 97.06 223 PRO A N 1
ATOM 1678 C CA . PRO A 1 223 ? -8.101 -7.804 -2.509 1.00 97.06 223 PRO A CA 1
ATOM 1679 C C . PRO A 1 223 ? -8.945 -8.625 -1.539 1.00 97.06 223 PRO A C 1
ATOM 1681 O O . PRO A 1 223 ? -10.159 -8.459 -1.434 1.00 97.06 223 PRO A O 1
ATOM 1684 N N . LEU A 1 224 ? -8.276 -9.483 -0.779 1.00 96.94 224 LEU A N 1
ATOM 1685 C CA . LEU A 1 224 ? -8.876 -10.245 0.304 1.00 96.94 224 LEU A CA 1
ATOM 1686 C C . LEU A 1 224 ? -8.009 -10.122 1.553 1.00 96.94 224 LEU A C 1
ATOM 1688 O O . LEU A 1 224 ? -6.798 -10.344 1.499 1.00 96.94 224 LEU A O 1
ATOM 1692 N N . VAL A 1 225 ? -8.650 -9.812 2.674 1.00 96.38 225 VAL A N 1
ATOM 1693 C CA . VAL A 1 225 ? -8.042 -9.799 4.004 1.00 96.38 225 VAL A CA 1
ATOM 1694 C C . VAL A 1 225 ? -8.626 -10.952 4.809 1.00 96.38 225 VAL A C 1
ATOM 1696 O O . VAL A 1 225 ? -9.841 -11.148 4.848 1.00 96.38 225 VAL A O 1
ATOM 1699 N N . GLU A 1 226 ? -7.757 -11.728 5.450 1.00 95.81 226 GLU A N 1
ATOM 1700 C CA . GLU A 1 226 ? -8.124 -12.772 6.403 1.00 95.81 226 GLU A CA 1
ATOM 1701 C C . GLU A 1 226 ? -7.589 -12.408 7.789 1.00 95.81 226 GLU A C 1
ATOM 1703 O O . GLU A 1 226 ? -6.379 -12.283 7.994 1.00 95.81 226 GLU A O 1
ATOM 1708 N N . LEU A 1 227 ? -8.501 -12.266 8.747 1.00 94.94 227 LEU A N 1
ATOM 1709 C CA . LEU A 1 227 ? -8.192 -12.019 10.150 1.00 94.94 227 LEU A CA 1
ATOM 1710 C C . LEU A 1 227 ? -8.371 -13.299 10.964 1.00 94.94 227 LEU A C 1
ATOM 1712 O O . LEU A 1 227 ? -9.381 -13.998 10.851 1.00 94.94 227 LEU A O 1
ATOM 1716 N N . GLY A 1 228 ? -7.394 -13.599 11.818 1.00 90.88 228 GLY A N 1
ATOM 1717 C CA . GLY A 1 228 ? -7.504 -14.705 12.763 1.00 90.88 228 GLY A CA 1
ATOM 1718 C C . GLY A 1 228 ? -8.475 -14.402 13.908 1.00 90.88 228 GLY A C 1
ATOM 1719 O O . GLY A 1 228 ? -8.845 -13.260 14.159 1.00 90.88 228 GLY A O 1
ATOM 1720 N N . GLU A 1 229 ? -8.870 -15.441 14.643 1.00 86.44 229 GLU A N 1
ATOM 1721 C CA . GLU A 1 229 ? -9.740 -15.296 15.824 1.00 86.44 229 GLU A CA 1
ATOM 1722 C C . GLU A 1 229 ? -9.013 -14.687 17.030 1.00 86.44 229 GLU A C 1
ATOM 1724 O O . GLU A 1 229 ? -9.622 -14.044 17.883 1.00 86.44 229 GLU A O 1
ATOM 1729 N N . ARG A 1 230 ? -7.696 -14.900 17.116 1.00 84.31 230 ARG A N 1
ATOM 1730 C CA . ARG A 1 230 ? -6.859 -14.361 18.189 1.00 84.31 230 ARG A CA 1
ATOM 1731 C C . ARG A 1 230 ? -6.354 -12.983 17.793 1.00 84.31 230 ARG A C 1
ATOM 1733 O O . ARG A 1 230 ? -5.840 -12.825 16.694 1.00 84.31 230 ARG A O 1
ATOM 1740 N N . VAL A 1 231 ? -6.377 -12.039 18.733 1.00 79.00 231 VAL A N 1
ATOM 1741 C CA . VAL A 1 231 ? -5.839 -10.679 18.540 1.00 79.00 231 VAL A CA 1
ATOM 1742 C C . VAL A 1 231 ? -4.361 -10.684 18.122 1.00 79.00 231 VAL A C 1
ATOM 1744 O O . VAL A 1 231 ? -3.928 -9.817 17.377 1.00 79.00 231 VAL A O 1
ATOM 1747 N N . SER A 1 232 ? -3.594 -11.689 18.551 1.00 81.44 232 SER A N 1
ATOM 1748 C CA . SER A 1 232 ? -2.183 -11.857 18.185 1.00 81.44 232 SER A CA 1
ATOM 1749 C C . SER A 1 232 ? -1.947 -12.520 16.824 1.00 81.44 232 SER A C 1
ATOM 1751 O O . SER A 1 232 ? -0.796 -12.676 16.418 1.00 81.44 232 SER A O 1
ATOM 1753 N N . ALA A 1 233 ? -2.996 -12.972 16.132 1.00 87.25 233 ALA A N 1
ATOM 1754 C CA . ALA A 1 233 ? -2.851 -13.537 14.799 1.00 87.25 233 ALA A CA 1
ATOM 1755 C C . ALA A 1 233 ? -2.710 -12.396 13.775 1.00 87.25 233 ALA A C 1
ATOM 1757 O O . ALA A 1 233 ? -3.603 -11.552 13.701 1.00 87.25 233 ALA A O 1
ATOM 1758 N N . PRO A 1 234 ? -1.631 -12.366 12.971 1.00 86.75 234 PRO A N 1
ATOM 1759 C CA . PRO A 1 234 ? -1.448 -11.318 11.978 1.00 86.75 234 PRO A CA 1
ATOM 1760 C C . PRO A 1 234 ? -2.514 -11.411 10.883 1.00 86.75 234 PRO A C 1
ATOM 1762 O O . PRO A 1 234 ? -2.959 -12.508 10.524 1.00 86.75 234 PRO A O 1
ATOM 1765 N N . ALA A 1 235 ? -2.885 -10.257 10.330 1.00 91.69 235 ALA A N 1
ATOM 1766 C CA . ALA A 1 235 ? -3.712 -10.197 9.134 1.00 91.69 235 ALA A CA 1
ATOM 1767 C C . ALA A 1 235 ? -2.969 -10.835 7.952 1.00 91.69 235 ALA A C 1
ATOM 1769 O O . ALA A 1 235 ? -1.766 -10.636 7.772 1.00 91.69 235 ALA A O 1
ATOM 1770 N N . LYS A 1 236 ? -3.688 -11.603 7.134 1.00 93.88 236 LYS A N 1
ATOM 1771 C CA . LYS A 1 236 ? -3.168 -12.141 5.875 1.00 93.88 236 LYS A CA 1
ATOM 1772 C C . LYS A 1 236 ? -3.842 -11.442 4.712 1.00 93.88 236 LYS A C 1
ATOM 1774 O O . LYS A 1 236 ? -5.059 -11.288 4.706 1.00 93.88 236 LYS A O 1
ATOM 1779 N N . TYR A 1 237 ? -3.048 -11.100 3.709 1.00 94.75 237 TYR A N 1
ATOM 1780 C CA . TYR A 1 237 ? -3.512 -10.431 2.502 1.00 94.75 237 TYR A CA 1
ATOM 1781 C C . TYR A 1 237 ? -3.358 -11.362 1.311 1.00 94.75 237 TYR A C 1
ATOM 1783 O O . TYR A 1 237 ? -2.378 -12.100 1.196 1.00 94.75 237 TYR A O 1
ATOM 1791 N N . SER A 1 238 ? -4.331 -11.340 0.414 1.00 95.06 238 SER A N 1
ATOM 1792 C CA . SER A 1 238 ? -4.270 -12.024 -0.873 1.00 95.06 238 SER A CA 1
ATOM 1793 C C . SER A 1 238 ? -4.743 -11.073 -1.958 1.00 95.06 238 SER A C 1
ATOM 1795 O O . SER A 1 238 ? -5.734 -10.368 -1.784 1.00 95.06 238 SER A O 1
ATOM 1797 N N . LEU A 1 239 ? -4.015 -11.048 -3.070 1.00 95.88 239 LEU A N 1
ATOM 1798 C CA . LEU A 1 239 ? -4.331 -10.230 -4.233 1.00 95.88 239 LEU A CA 1
ATOM 1799 C C . LEU A 1 239 ? -4.427 -11.158 -5.434 1.00 95.88 239 LEU A C 1
ATOM 1801 O O . LEU A 1 239 ? -3.458 -11.836 -5.770 1.00 95.88 239 LEU A O 1
ATOM 1805 N N . THR A 1 240 ? -5.586 -11.179 -6.081 1.00 95.88 240 THR A N 1
ATOM 1806 C CA . THR A 1 240 ? -5.770 -11.876 -7.360 1.00 95.88 240 THR A CA 1
ATOM 1807 C C . THR A 1 240 ? -6.019 -10.834 -8.428 1.00 95.88 240 THR A C 1
ATOM 1809 O O . THR A 1 240 ? -6.774 -9.897 -8.191 1.00 95.88 240 THR A O 1
ATOM 1812 N N . GLY A 1 241 ? -5.383 -10.955 -9.589 1.00 95.00 241 GLY A N 1
ATOM 1813 C CA . GLY A 1 241 ? -5.534 -9.955 -10.635 1.00 95.00 241 GLY A CA 1
ATOM 1814 C C . GLY A 1 241 ? -5.614 -10.533 -12.034 1.00 95.00 241 GLY A C 1
ATOM 1815 O O . GLY A 1 241 ? -5.119 -11.625 -12.304 1.00 95.00 241 GLY A O 1
ATOM 1816 N N . VAL A 1 242 ? -6.243 -9.767 -12.920 1.00 97.12 242 VAL A N 1
ATOM 1817 C CA . VAL A 1 242 ? -6.354 -10.056 -14.350 1.00 97.12 242 VAL A CA 1
ATOM 1818 C C . VAL A 1 242 ? -5.994 -8.795 -15.123 1.00 97.12 242 VAL A C 1
ATOM 1820 O O . VAL A 1 242 ? -6.415 -7.693 -14.766 1.00 97.12 242 VAL A O 1
ATOM 1823 N N . ILE A 1 243 ? -5.226 -8.971 -16.193 1.00 97.19 243 ILE A N 1
ATOM 1824 C CA . ILE A 1 243 ? -4.882 -7.912 -17.138 1.00 97.19 243 ILE A CA 1
ATOM 1825 C C . ILE A 1 243 ? -5.653 -8.172 -18.427 1.00 97.19 243 ILE A C 1
ATOM 1827 O O . ILE A 1 243 ? -5.658 -9.291 -18.938 1.00 97.19 243 ILE A O 1
ATOM 1831 N N . SER A 1 244 ? -6.301 -7.138 -18.949 1.00 95.75 244 SER A N 1
ATOM 1832 C CA . SER A 1 244 ? -6.986 -7.180 -20.239 1.00 95.75 244 SER A CA 1
ATOM 1833 C C . SER A 1 244 ? -6.520 -6.023 -21.108 1.00 95.75 244 SER A C 1
ATOM 1835 O O . SER A 1 244 ? -6.608 -4.867 -20.682 1.00 95.75 244 SER A O 1
ATOM 1837 N N . SER A 1 245 ? -6.069 -6.344 -22.319 1.00 90.12 245 SER A N 1
ATOM 1838 C CA . SER A 1 245 ? -5.749 -5.344 -23.333 1.00 90.12 245 SER A CA 1
ATOM 1839 C C . SER A 1 245 ? -7.017 -4.685 -23.859 1.00 90.12 245 SER A C 1
ATOM 1841 O O . SER A 1 245 ? -8.060 -5.340 -23.970 1.00 90.12 245 SER A O 1
ATOM 1843 N N . ARG A 1 246 ? -6.928 -3.388 -24.149 1.00 68.44 246 ARG A N 1
ATOM 1844 C CA . ARG A 1 246 ? -7.992 -2.655 -24.844 1.00 68.44 246 ARG A CA 1
ATOM 1845 C C . ARG A 1 246 ? -7.871 -2.748 -26.357 1.00 68.44 246 ARG A C 1
ATOM 1847 O O . ARG A 1 246 ? -6.730 -2.824 -26.858 1.00 68.44 246 ARG A O 1
#

Organism: NCBI:txid221442